Protein 3BJ6 (pdb70)

CATH classification: 1.10.10.10

Sequence (297 aa):
SNATHETDQLYQAVQATRRPLLRRNITAAVERRGTLREGVTVGQRAILEGLSLTPGATAPQLGAALQKRQQYISSRRILQEVQRAGLIERRTNPEHARSHRRYWLTPRGEEAIITAIRADEAKLALFSEGFSSVVELTAYHKVQLALTRFFADLAKEANATHETDQLYQAVQATRPLLRRNITAAVERRGTLREGVTVGQRAILEGLSLTPGATAPQLGAALQQKRQQYISSRILQEVQRRAGLIERRTNPEHARSHRRYWLTPRRGEEAIITAIRADEAKLALLFSEGFSSVELTAYHKVQLALTRRFFADLAKEA

Radius of gyration: 22.49 Å; Cα contacts (8 Å, |Δi|>4): 397; chains: 2; bounding box: 62×62×40 Å

Structure (mmCIF, N/CA/C/O backbone):
data_3BJ6
#
_entry.id   3BJ6
#
_cell.length_a   55.701
_cell.length_b   55.778
_cell.length_c   125.765
_cell.angle_alpha   90.00
_cell.angle_beta   90.00
_cell.angle_gamma   90.00
#
_symmetry.space_group_name_H-M   'P 21 21 21'
#
loop_
_entity.id
_entity.type
_entity.pdbx_description
1 polymer 'Transcriptional regulator, MarR family'
2 non-polymer ETHANOL
3 water water
#
loop_
_atom_site.group_PDB
_atom_site.id
_atom_site.type_symbol
_atom_site.label_atom_id
_atom_site.label_alt_id
_atom_site.label_comp_id
_atom_site.label_asym_id
_atom_site.label_entity_id
_atom_site.label_seq_id
_atom_site.pdbx_PDB_ins_code
_atom_site.Cartn_x
_atom_site.Cartn_y
_atom_site.Cartn_z
_atom_site.occupancy
_atom_site.B_iso_or_equiv
_atom_site.auth_seq_id
_atom_site.auth_comp_id
_atom_site.auth_asym_id
_atom_site.auth_atom_id
_atom_site.pdbx_PDB_model_num
ATOM 1 N N . SER A 1 1 ? -1.386 46.850 20.340 1.00 46.92 -2 SER A N 1
ATOM 2 C CA . SER A 1 1 ? -0.060 47.309 19.810 1.00 45.97 -2 SER A CA 1
ATOM 3 C C . SER A 1 1 ? 0.727 48.191 20.798 1.00 44.91 -2 SER A C 1
ATOM 4 O O . SER A 1 1 ? 0.455 49.384 20.955 1.00 44.91 -2 SER A O 1
ATOM 7 N N . ASN A 1 2 ? 1.699 47.566 21.455 1.00 42.87 -1 ASN A N 1
ATOM 8 C CA . ASN A 1 2 ? 2.711 48.235 22.250 1.00 40.41 -1 ASN A CA 1
ATOM 9 C C . ASN A 1 2 ? 4.006 47.975 21.512 1.00 37.99 -1 ASN A C 1
ATOM 10 O O . ASN A 1 2 ? 3.992 47.354 20.445 1.00 37.39 -1 ASN A O 1
ATOM 15 N N . ALA A 1 3 ? 5.132 48.398 22.071 1.00 35.37 0 ALA A N 1
ATOM 16 C CA . ALA A 1 3 ? 6.405 48.341 21.330 1.00 33.31 0 ALA A CA 1
ATOM 17 C C . ALA A 1 3 ? 6.878 46.918 20.950 1.00 32.03 0 ALA A C 1
ATOM 18 O O . ALA A 1 3 ? 7.710 46.743 20.051 1.00 31.06 0 ALA A O 1
ATOM 28 N N . THR A 1 5 ? 4.933 44.479 19.846 1.00 25.78 2 THR A N 1
ATOM 29 C CA . THR A 1 5 ? 4.009 43.843 18.934 1.00 25.16 2 THR A CA 1
ATOM 30 C C . THR A 1 5 ? 4.685 43.289 17.669 1.00 24.27 2 THR A C 1
ATOM 31 O O . THR A 1 5 ? 4.419 42.148 17.286 1.00 24.20 2 THR A O 1
ATOM 35 N N . HIS A 1 6 ? 5.549 44.064 17.031 1.00 23.22 3 HIS A N 1
ATOM 36 C CA . HIS A 1 6 ? 6.255 43.546 15.861 1.00 23.05 3 HIS A CA 1
ATOM 37 C C . HIS A 1 6 ? 7.005 42.250 16.218 1.00 21.65 3 HIS A C 1
ATOM 38 O O . HIS A 1 6 ? 6.921 41.263 15.501 1.00 21.11 3 HIS A O 1
ATOM 45 N N . GLU A 1 7 ? 7.752 42.264 17.319 1.00 20.44 4 GLU A N 1
ATOM 46 C CA . GLU A 1 7 ? 8.557 41.102 17.670 1.00 20.30 4 GLU A CA 1
ATOM 47 C C . GLU A 1 7 ? 7.715 39.910 18.051 1.00 19.31 4 GLU A C 1
ATOM 48 O O . GLU A 1 7 ? 8.112 38.783 17.767 1.00 19.07 4 GLU A O 1
ATOM 54 N N . THR A 1 8 ? 6.597 40.130 18.744 1.00 17.88 5 THR A N 1
ATOM 55 C CA . THR A 1 8 ? 5.777 38.972 19.143 1.00 18.91 5 THR A CA 1
ATOM 56 C C . THR A 1 8 ? 4.948 38.434 17.964 1.00 18.68 5 THR A C 1
ATOM 57 O O . THR A 1 8 ? 4.679 37.237 17.892 1.00 18.59 5 THR A O 1
ATOM 61 N N . ASP A 1 9 ? 4.563 39.317 17.038 1.00 18.08 6 ASP A N 1
ATOM 62 C CA . ASP A 1 9 ? 3.891 38.896 15.823 1.00 17.65 6 ASP A CA 1
ATOM 63 C C . ASP A 1 9 ? 4.854 38.011 15.025 1.00 17.58 6 ASP A C 1
ATOM 64 O O . ASP A 1 9 ? 4.471 36.969 14.491 1.00 17.72 6 ASP A O 1
ATOM 69 N N . GLN A 1 10 ? 6.107 38.435 14.918 1.00 16.95 7 GLN A N 1
ATOM 70 C CA . GLN A 1 10 ? 7.080 37.647 14.177 1.00 16.72 7 GLN A CA 1
ATOM 71 C C . GLN A 1 10 ? 7.350 36.280 14.890 1.00 16.54 7 GLN A C 1
ATOM 72 O O . GLN A 1 10 ? 7.405 35.236 14.247 1.00 16.17 7 GLN A O 1
ATOM 78 N N . LEU A 1 11 ? 7.528 36.316 16.213 1.00 16.10 8 LEU A N 1
ATOM 79 C CA . LEU A 1 11 ? 7.785 35.093 16.970 1.00 15.41 8 LEU A CA 1
ATOM 80 C C . LEU A 1 11 ? 6.574 34.168 16.868 1.00 15.35 8 LEU A C 1
ATOM 81 O O . LEU A 1 11 ? 6.729 32.950 16.692 1.00 15.41 8 LEU A O 1
ATOM 86 N N . TYR A 1 12 ? 5.372 34.737 16.985 1.00 15.03 9 TYR A N 1
ATOM 87 C CA . TYR A 1 12 ? 4.170 33.936 16.800 1.00 16.60 9 TYR A CA 1
ATOM 88 C C . TYR A 1 12 ? 4.130 33.204 15.441 1.00 16.60 9 TYR A C 1
ATOM 89 O O . TYR A 1 12 ? 3.799 32.005 15.362 1.00 16.50 9 TYR A O 1
ATOM 98 N N . GLN A 1 13 ? 4.490 33.906 14.372 1.00 17.10 10 GLN A N 1
ATOM 99 C CA . GLN A 1 13 ? 4.549 33.282 13.051 1.00 17.24 10 GLN A CA 1
ATOM 100 C C . GLN A 1 13 ? 5.548 32.124 13.029 1.00 16.47 10 GLN A C 1
ATOM 101 O O . GLN A 1 13 ? 5.281 31.058 12.462 1.00 16.42 10 GLN A O 1
ATOM 107 N N . ALA A 1 14 ? 6.709 32.324 13.661 1.00 17.10 11 ALA A N 1
ATOM 108 C CA . ALA A 1 14 ? 7.686 31.248 13.826 1.00 17.13 11 ALA A CA 1
ATOM 109 C C . ALA A 1 14 ? 7.092 30.074 14.636 1.00 17.67 11 ALA A C 1
ATOM 110 O O . ALA A 1 14 ? 7.208 28.905 14.250 1.00 17.97 11 ALA A O 1
ATOM 112 N N . VAL A 1 15 ? 6.441 30.374 15.753 1.00 18.21 12 VAL A N 1
ATOM 113 C CA . VAL A 1 15 ? 5.836 29.308 16.575 1.00 17.68 12 VAL A CA 1
ATOM 114 C C . VAL A 1 15 ? 4.796 28.529 15.770 1.00 17.58 12 VAL A C 1
ATOM 115 O O . VAL A 1 15 ? 4.743 27.285 15.818 1.00 16.40 12 VAL A O 1
ATOM 119 N N . GLN A 1 16 ? 3.985 29.259 15.016 1.00 17.13 13 GLN A N 1
ATOM 120 C CA . GLN A 1 16 ? 2.945 28.640 14.185 1.00 17.81 13 GLN A CA 1
ATOM 121 C C . GLN A 1 16 ? 3.525 27.701 13.117 1.00 18.02 13 GLN A C 1
ATOM 122 O O . GLN A 1 16 ? 2.829 26.774 12.680 1.00 19.07 13 GLN A O 1
ATOM 128 N N . ALA A 1 17 ? 4.780 27.931 12.706 1.00 16.66 14 ALA A N 1
ATOM 129 C CA . ALA A 1 17 ? 5.420 27.082 11.693 1.00 16.72 14 ALA A CA 1
ATOM 130 C C . ALA A 1 17 ? 5.813 25.719 12.259 1.00 16.70 14 ALA A C 1
ATOM 131 O O . ALA A 1 17 ? 6.140 24.824 11.496 1.00 16.09 14 ALA A O 1
ATOM 133 N N . THR A 1 18 ? 5.786 25.567 13.583 1.00 17.02 15 THR A N 1
ATOM 134 C CA . THR A 1 18 ? 6.200 24.301 14.226 1.00 17.60 15 THR A CA 1
ATOM 135 C C . THR A 1 18 ? 5.419 23.082 13.694 1.00 18.02 15 THR A C 1
ATOM 136 O O . THR A 1 18 ? 6.011 22.025 13.462 1.00 17.05 15 THR A O 1
ATOM 140 N N A ARG A 1 19 ? 4.101 23.211 13.534 0.60 17.73 16 ARG A N 1
ATOM 141 N N B ARG A 1 19 ? 4.105 23.254 13.544 0.40 17.70 16 ARG A N 1
ATOM 142 C CA A ARG A 1 19 ? 3.308 22.072 13.054 0.60 18.27 16 ARG A CA 1
ATOM 143 C CA B ARG A 1 19 ? 3.214 22.201 13.061 0.40 18.13 16 ARG A CA 1
ATOM 144 C C A ARG A 1 19 ? 3.618 21.673 11.592 0.60 17.92 16 ARG A C 1
ATOM 145 C C B ARG A 1 19 ? 3.581 21.724 11.638 0.40 17.89 16 ARG A C 1
ATOM 146 O O A ARG A 1 19 ? 3.886 20.502 11.336 0.60 17.31 16 ARG A O 1
ATOM 147 O O B ARG A 1 19 ? 3.866 20.543 11.455 0.40 17.49 16 ARG A O 1
ATOM 162 N N . PRO A 1 20 ? 3.571 22.632 10.629 1.00 17.94 17 PRO A N 1
ATOM 163 C CA . PRO A 1 20 ? 4.017 22.225 9.285 1.00 17.86 17 PRO A CA 1
ATOM 164 C C . PRO A 1 20 ? 5.497 21.782 9.244 1.00 17.73 17 PRO A C 1
ATOM 165 O O . PRO A 1 20 ? 5.812 20.827 8.511 1.00 17.43 17 PRO A O 1
ATOM 169 N N . LEU A 1 21 ? 6.361 22.393 10.060 1.00 15.70 18 LEU A N 1
ATOM 170 C CA . LEU A 1 21 ? 7.753 21.926 10.141 1.00 16.21 18 LEU A CA 1
ATOM 171 C C . LEU A 1 21 ? 7.868 20.455 10.538 1.00 16.73 18 LEU A C 1
ATOM 172 O O . LEU A 1 21 ? 8.584 19.688 9.891 1.00 17.11 18 LEU A O 1
ATOM 177 N N . LEU A 1 22 ? 7.170 20.055 11.591 1.00 17.36 19 LEU A N 1
ATOM 178 C CA . LEU A 1 22 ? 7.243 18.664 12.029 1.00 18.33 19 LEU A CA 1
ATOM 179 C C . LEU A 1 22 ? 6.746 17.702 10.932 1.00 18.92 19 LEU A C 1
ATOM 180 O O . LEU A 1 22 ? 7.376 16.663 10.678 1.00 19.20 19 LEU A O 1
ATOM 185 N N A ARG A 1 23 ? 5.615 18.041 10.305 0.70 19.19 20 ARG A N 1
ATOM 186 N N B ARG A 1 23 ? 5.639 18.069 10.279 0.30 18.80 20 ARG A N 1
ATOM 187 C CA A ARG A 1 23 ? 5.105 17.294 9.134 0.70 19.96 20 ARG A CA 1
ATOM 188 C CA B ARG A 1 23 ? 5.086 17.323 9.131 0.30 18.91 20 ARG A CA 1
ATOM 189 C C A ARG A 1 23 ? 6.201 17.156 8.077 0.70 19.33 20 ARG A C 1
ATOM 190 C C B ARG A 1 23 ? 6.110 17.185 8.000 0.30 18.88 20 ARG A C 1
ATOM 191 O O A ARG A 1 23 ? 6.476 16.050 7.609 0.70 19.26 20 ARG A O 1
ATOM 192 O O B ARG A 1 23 ? 6.253 16.099 7.409 0.30 18.94 20 ARG A O 1
ATOM 207 N N . ASN A 1 24 ? 6.816 18.280 7.706 1.00 19.16 21 ASN A N 1
ATOM 208 C CA . ASN A 1 24 ? 7.832 18.302 6.625 1.00 18.71 21 ASN A CA 1
AT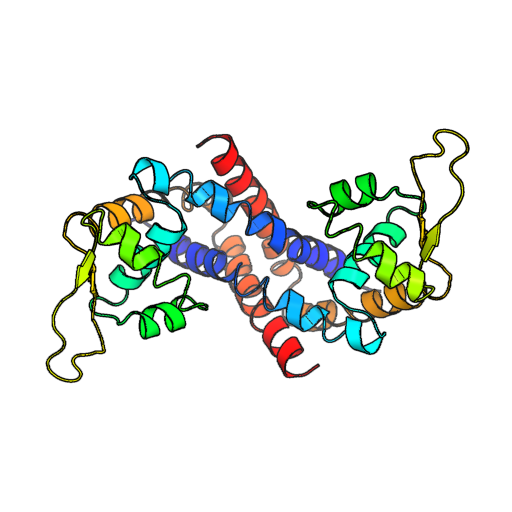OM 209 C C . ASN A 1 24 ? 9.107 17.512 6.985 1.00 19.43 21 ASN A C 1
ATOM 210 O O . ASN A 1 24 ? 9.670 16.803 6.130 1.00 19.98 21 ASN A O 1
ATOM 215 N N . ILE A 1 25 ? 9.562 17.651 8.226 1.00 18.23 22 ILE A N 1
ATOM 216 C CA . ILE A 1 25 ? 10.675 16.846 8.736 1.00 18.57 22 ILE A CA 1
ATOM 217 C C . ILE A 1 25 ? 10.344 15.360 8.527 1.00 18.82 22 ILE A C 1
ATOM 218 O O . ILE A 1 25 ? 11.132 14.637 7.961 1.00 18.58 22 ILE A O 1
ATOM 223 N N . THR A 1 26 ? 9.171 14.920 8.985 1.00 18.68 23 THR A N 1
ATOM 224 C CA . THR A 1 26 ? 8.783 13.516 8.901 1.00 19.83 23 THR A CA 1
ATOM 225 C C . THR A 1 26 ? 8.762 13.014 7.451 1.00 19.28 23 THR A C 1
ATOM 226 O O . THR A 1 26 ? 9.326 11.968 7.150 1.00 19.56 23 THR A O 1
ATOM 230 N N . ALA A 1 27 ? 8.119 13.781 6.570 1.00 18.73 24 ALA A N 1
ATOM 231 C CA . ALA A 1 27 ? 8.100 13.495 5.138 1.00 19.28 24 ALA A CA 1
ATOM 232 C C . ALA A 1 27 ? 9.512 13.491 4.490 1.00 18.61 24 ALA A C 1
ATOM 233 O O . ALA A 1 27 ? 9.795 12.618 3.689 1.00 18.54 24 ALA A O 1
ATOM 235 N N . ALA A 1 28 ? 10.369 14.457 4.822 1.00 17.23 25 ALA A N 1
ATOM 236 C CA . ALA A 1 28 ? 11.758 14.492 4.323 1.00 17.61 25 ALA A CA 1
ATOM 237 C C . ALA A 1 28 ? 12.565 13.294 4.830 1.00 17.96 25 ALA A C 1
ATOM 238 O O . ALA A 1 28 ? 13.278 12.640 4.057 1.00 18.14 25 ALA A O 1
ATOM 240 N N . VAL A 1 29 ? 12.456 13.012 6.126 1.00 16.40 26 VAL A N 1
ATOM 241 C CA . VAL A 1 29 ? 13.161 11.878 6.722 1.00 16.35 26 VAL A CA 1
ATOM 242 C C . VAL A 1 29 ? 12.762 10.571 6.008 1.00 17.33 26 VAL A C 1
ATOM 243 O O . VAL A 1 29 ? 13.629 9.774 5.646 1.00 16.57 26 VAL A O 1
ATOM 247 N N . GLU A 1 30 ? 11.462 10.388 5.777 1.00 17.75 27 GLU A N 1
ATOM 248 C CA . GLU A 1 30 ? 10.935 9.178 5.108 1.00 18.57 27 GLU A CA 1
ATOM 249 C C . GLU A 1 30 ? 11.537 8.935 3.720 1.00 18.43 27 GLU A C 1
ATOM 250 O O . GLU A 1 30 ? 11.771 7.792 3.323 1.00 17.21 27 GLU A O 1
ATOM 256 N N A ARG A 1 31 ? 11.789 10.009 2.983 0.50 18.87 28 ARG A N 1
ATOM 257 N N B ARG A 1 31 ? 11.791 10.010 2.982 0.50 18.80 28 ARG A N 1
ATOM 258 C CA A ARG A 1 31 ? 12.476 9.888 1.700 0.50 19.36 28 ARG A CA 1
ATOM 259 C CA B ARG A 1 31 ? 12.466 9.896 1.687 0.50 19.20 28 ARG A CA 1
ATOM 260 C C A ARG A 1 31 ? 13.838 9.220 1.849 0.50 19.08 28 ARG A C 1
ATOM 261 C C B ARG A 1 31 ? 13.838 9.232 1.840 0.50 19.01 28 ARG A C 1
ATOM 262 O O A ARG A 1 31 ? 14.198 8.344 1.058 0.50 19.11 28 ARG A O 1
ATOM 263 O O B ARG A 1 31 ? 14.204 8.366 1.041 0.50 19.05 28 ARG A O 1
ATOM 278 N N . GLY A 1 32 ? 14.580 9.622 2.877 1.00 19.05 29 GLY A N 1
ATOM 279 C CA . GLY A 1 32 ? 15.883 9.023 3.166 1.00 18.32 29 GLY A CA 1
ATOM 280 C C . GLY A 1 32 ? 15.776 7.603 3.698 1.00 18.52 29 GLY A C 1
ATOM 281 O O . GLY A 1 32 ? 16.538 6.708 3.293 1.00 19.23 29 GLY A O 1
ATOM 282 N N . THR A 1 33 ? 14.823 7.357 4.595 1.00 16.94 30 THR A N 1
ATOM 283 C CA . THR A 1 33 ? 14.717 6.028 5.183 1.00 16.44 30 THR A CA 1
ATOM 284 C C . THR A 1 33 ? 14.278 4.983 4.156 1.00 17.13 30 THR A C 1
ATOM 285 O O . THR A 1 33 ? 14.749 3.839 4.201 1.00 16.23 30 THR A O 1
ATOM 289 N N . LEU A 1 34 ? 13.352 5.340 3.248 1.00 16.17 31 LEU A N 1
ATOM 290 C CA . LEU A 1 34 ? 12.863 4.337 2.300 1.00 16.30 31 LEU A CA 1
ATOM 291 C C . LEU A 1 34 ? 13.966 3.908 1.301 1.00 16.44 31 LEU A C 1
ATOM 292 O O . LEU A 1 34 ? 13.940 2.788 0.761 1.00 16.63 31 LEU A O 1
ATOM 297 N N . ARG A 1 35 ? 14.920 4.788 1.045 1.00 16.28 32 ARG A N 1
ATOM 298 C CA . ARG A 1 35 ? 16.098 4.417 0.224 1.00 18.49 32 ARG A CA 1
ATOM 299 C C . ARG A 1 35 ? 16.878 3.269 0.855 1.00 18.57 32 ARG A C 1
ATOM 300 O O . ARG A 1 35 ? 17.461 2.456 0.141 1.00 17.51 32 ARG A O 1
ATOM 308 N N . GLU A 1 36 ? 16.877 3.194 2.194 1.00 18.16 33 GLU A N 1
ATOM 309 C CA . GLU A 1 36 ? 17.506 2.043 2.904 1.00 19.18 33 GLU A CA 1
ATOM 310 C C . GLU A 1 36 ? 16.513 0.965 3.304 1.00 18.45 33 GLU A C 1
ATOM 311 O O . GLU A 1 36 ? 16.824 0.087 4.124 1.00 18.79 33 GLU A O 1
ATOM 317 N N . GLY A 1 37 ? 15.297 1.043 2.752 1.00 18.10 34 GLY A N 1
ATOM 318 C CA . GLY A 1 37 ? 14.302 0.001 2.945 1.00 15.98 34 GLY A CA 1
ATOM 319 C C . GLY A 1 37 ? 13.536 0.042 4.247 1.00 16.87 34 GLY A C 1
ATOM 320 O O . GLY A 1 37 ? 12.944 -0.981 4.644 1.00 16.61 34 GLY A O 1
ATOM 321 N N . VAL A 1 38 ? 13.539 1.184 4.942 1.00 15.99 35 VAL A N 1
ATOM 322 C CA . VAL A 1 38 ? 12.833 1.247 6.225 1.00 15.96 35 VAL A CA 1
ATOM 323 C C . VAL A 1 38 ? 11.935 2.488 6.312 1.00 16.52 35 VAL A C 1
ATOM 324 O O . VAL A 1 38 ? 12.104 3.424 5.552 1.00 16.22 35 VAL A O 1
ATOM 328 N N . THR A 1 39 ? 10.978 2.459 7.231 1.00 16.47 36 THR A N 1
ATOM 329 C CA . THR A 1 39 ? 10.062 3.563 7.475 1.00 17.01 36 THR A CA 1
ATOM 330 C C . THR A 1 39 ? 10.636 4.518 8.526 1.00 16.73 36 THR A C 1
ATOM 331 O O . THR A 1 39 ? 11.660 4.218 9.165 1.00 15.71 36 THR A O 1
ATOM 335 N N . VAL A 1 40 ? 9.957 5.658 8.729 1.00 16.95 37 VAL A N 1
ATOM 336 C CA . VAL A 1 40 ? 10.373 6.652 9.733 1.00 17.30 37 VAL A CA 1
ATOM 337 C C . VAL A 1 40 ? 10.280 6.083 11.143 1.00 17.30 37 VAL A C 1
ATOM 338 O O . VAL A 1 40 ? 11.164 6.325 11.974 1.00 15.96 37 VAL A O 1
ATOM 342 N N . GLY A 1 41 ? 9.203 5.340 11.401 1.00 16.99 38 GLY A N 1
ATOM 343 C CA . GLY A 1 41 ? 9.009 4.701 12.709 1.00 17.87 38 GLY A CA 1
ATOM 344 C C . GLY A 1 41 ? 10.126 3.683 12.960 1.00 18.13 38 GLY A C 1
ATOM 345 O O . GLY A 1 41 ? 10.681 3.641 14.043 1.00 18.41 38 GLY A O 1
ATOM 346 N N . GLN A 1 42 ? 10.436 2.850 11.959 1.00 17.12 39 GLN A N 1
ATOM 347 C CA . GLN A 1 42 ? 11.535 1.890 12.087 1.00 16.26 39 GLN A CA 1
ATOM 348 C C . GLN A 1 42 ? 12.899 2.558 12.345 1.00 16.54 39 GLN A C 1
ATOM 349 O O . GLN A 1 42 ? 13.653 2.103 13.198 1.00 14.90 39 GLN A O 1
ATOM 355 N N . ARG A 1 43 ? 13.199 3.637 11.605 1.00 15.58 40 ARG A N 1
ATOM 356 C CA . ARG A 1 43 ? 14.369 4.470 11.850 1.00 16.38 40 ARG A CA 1
ATOM 357 C C . ARG A 1 43 ? 14.441 4.920 13.316 1.00 16.35 40 ARG A C 1
ATOM 358 O O . ARG A 1 43 ? 15.499 4.883 13.887 1.00 17.23 40 ARG A O 1
ATOM 366 N N . ALA A 1 44 ? 13.332 5.387 13.895 1.00 16.09 41 ALA A N 1
ATOM 367 C CA . ALA A 1 44 ? 13.330 5.891 15.282 1.00 16.94 41 ALA A CA 1
ATOM 368 C C . ALA A 1 44 ? 13.803 4.770 16.231 1.00 17.83 41 ALA A C 1
ATOM 369 O O . ALA A 1 44 ? 14.622 5.005 17.121 1.00 19.10 41 ALA A O 1
ATOM 371 N N . ILE A 1 45 ? 13.304 3.556 16.024 1.00 17.16 42 ILE A N 1
ATOM 372 C CA . ILE A 1 45 ? 13.708 2.401 16.864 1.00 17.13 42 ILE A CA 1
ATOM 373 C C . ILE A 1 45 ? 15.182 2.024 16.626 1.00 17.23 42 ILE A C 1
ATOM 374 O O . ILE A 1 45 ? 15.913 1.759 17.586 1.00 16.93 42 ILE A O 1
ATOM 379 N N . LEU A 1 46 ? 15.627 1.989 15.359 1.00 16.62 43 LEU A N 1
ATOM 380 C CA . LEU A 1 46 ? 17.048 1.709 15.086 1.00 16.80 43 LEU A CA 1
ATOM 381 C C . LEU A 1 46 ? 17.944 2.752 15.733 1.00 17.03 43 LEU A C 1
ATOM 382 O O . LEU A 1 46 ? 19.009 2.442 16.287 1.00 17.10 43 LEU A O 1
ATOM 387 N N . GLU A 1 47 ? 17.534 4.008 15.654 1.00 17.45 44 GLU A N 1
ATOM 388 C CA . GLU A 1 47 ? 18.328 5.079 16.270 1.00 18.41 44 GLU A CA 1
ATOM 389 C C . GLU A 1 47 ? 18.369 4.898 17.771 1.00 18.09 44 GLU A C 1
ATOM 390 O O . GLU A 1 47 ? 19.432 4.990 18.359 1.00 18.10 44 GLU A O 1
ATOM 396 N N . GLY A 1 48 ? 17.220 4.621 18.387 1.00 18.02 45 GLY A N 1
ATOM 397 C CA . GLY A 1 48 ? 17.181 4.343 19.827 1.00 19.25 45 GLY A CA 1
ATOM 398 C C . GLY A 1 48 ? 18.115 3.215 20.262 1.00 19.62 45 GLY A C 1
ATOM 399 O O . GLY A 1 48 ? 18.843 3.364 21.235 1.00 19.50 45 GLY A O 1
ATOM 400 N N . LEU A 1 49 ? 18.135 2.103 19.518 1.00 18.49 46 LEU A N 1
ATOM 401 C CA . LEU A 1 49 ? 19.014 0.977 19.855 1.00 18.59 46 LEU A CA 1
ATOM 402 C C . LEU A 1 49 ? 20.484 1.250 19.540 1.00 20.09 46 LEU A C 1
ATOM 403 O O . LEU A 1 49 ? 21.373 0.667 20.163 1.00 20.52 46 LEU A O 1
ATOM 408 N N . SER A 1 50 ? 20.742 2.144 18.584 1.00 19.58 47 SER A N 1
ATOM 409 C CA . SER A 1 50 ? 22.101 2.604 18.313 1.00 20.96 47 SER A CA 1
ATOM 410 C C . SER A 1 50 ? 22.628 3.339 19.538 1.00 20.75 47 SER A C 1
ATOM 411 O O . SER A 1 50 ? 23.773 3.150 19.953 1.00 20.41 47 SER A O 1
ATOM 414 N N . LEU A 1 51 ? 21.763 4.160 20.127 1.00 20.67 48 LEU A N 1
ATOM 415 C CA . LEU A 1 51 ? 22.133 4.969 21.280 1.00 22.20 48 LEU A CA 1
ATOM 416 C C . LEU A 1 51 ? 22.234 4.137 22.549 1.00 21.92 48 LEU A C 1
ATOM 417 O O . LEU A 1 51 ? 23.150 4.348 23.363 1.00 22.04 48 LEU A O 1
ATOM 422 N N . THR A 1 52 ? 21.298 3.201 22.728 1.00 20.83 49 THR A N 1
ATOM 423 C CA . THR A 1 52 ? 21.319 2.356 23.936 1.00 20.96 49 THR A CA 1
ATOM 424 C C . THR A 1 52 ? 21.189 0.862 23.548 1.00 20.46 49 THR A C 1
ATOM 425 O O . THR A 1 52 ? 20.087 0.307 23.627 1.00 19.73 49 THR A O 1
ATOM 429 N N . PRO A 1 53 ? 22.306 0.221 23.116 1.00 20.88 50 PRO A N 1
ATOM 430 C CA . PRO A 1 53 ? 22.272 -1.209 22.789 1.00 20.77 50 PRO A CA 1
ATOM 431 C C . PRO A 1 53 ? 21.789 -1.999 24.012 1.00 20.57 50 PRO A C 1
ATOM 432 O O . PRO A 1 53 ? 22.136 -1.645 25.145 1.00 20.14 50 PRO A O 1
ATOM 436 N N . GLY A 1 54 ? 20.958 -3.005 23.805 1.00 18.82 51 GLY A N 1
ATOM 437 C CA . GLY A 1 54 ? 20.442 -3.802 24.935 1.00 18.44 51 GLY A CA 1
ATOM 438 C C . GLY A 1 54 ? 19.228 -3.240 25.659 1.00 19.12 51 GLY A C 1
ATOM 439 O O . GLY A 1 54 ? 18.829 -3.778 26.687 1.00 19.28 51 GLY A O 1
ATOM 440 N N . ALA A 1 55 ? 18.630 -2.150 25.152 1.00 19.06 52 ALA A N 1
ATOM 441 C CA . ALA A 1 55 ? 17.449 -1.558 25.813 1.00 18.71 52 ALA A CA 1
ATOM 442 C C . ALA A 1 55 ? 16.275 -2.528 25.777 1.00 18.93 52 ALA A C 1
ATOM 443 O O . ALA A 1 55 ? 16.153 -3.327 24.839 1.00 18.13 52 ALA A O 1
ATOM 445 N N . THR A 1 56 ? 15.388 -2.399 26.761 1.00 18.59 53 THR A N 1
ATOM 446 C CA . THR A 1 56 ? 14.105 -3.092 26.763 1.00 18.44 53 THR A CA 1
ATOM 447 C C . THR A 1 56 ? 13.108 -2.245 25.969 1.00 18.24 53 THR A C 1
ATOM 448 O O . THR A 1 56 ? 13.362 -1.057 25.682 1.00 17.76 53 THR A O 1
ATOM 452 N N . ALA A 1 57 ? 11.987 -2.850 25.601 1.00 17.85 54 ALA A N 1
ATOM 453 C CA . ALA A 1 57 ? 10.940 -2.127 24.909 1.00 17.32 54 ALA A CA 1
ATOM 454 C C . ALA A 1 57 ? 10.400 -0.980 25.782 1.00 17.55 54 ALA A C 1
ATOM 455 O O . ALA A 1 57 ? 10.195 0.130 25.271 1.00 17.36 54 ALA A O 1
ATOM 457 N N . PRO A 1 58 ? 10.107 -1.242 27.082 1.00 17.28 55 PRO A N 1
ATOM 458 C CA . PRO A 1 58 ? 9.699 -0.079 27.891 1.00 16.95 55 PRO A CA 1
ATOM 459 C C . PRO A 1 58 ? 10.738 1.029 27.980 1.00 17.10 55 PRO A C 1
ATOM 460 O O . PRO A 1 58 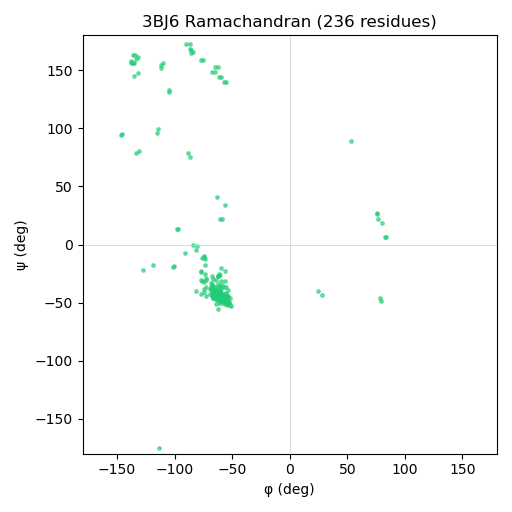? 10.349 2.184 27.961 1.00 18.01 55 PRO A O 1
ATOM 464 N N . GLN A 1 59 ? 12.029 0.699 28.072 1.00 18.10 56 GLN A N 1
ATOM 465 C CA . GLN A 1 59 ? 13.098 1.712 28.021 1.00 19.11 56 GLN A CA 1
ATOM 466 C C . GLN A 1 59 ? 13.150 2.522 26.725 1.00 20.16 56 GLN A C 1
ATOM 467 O O . GLN A 1 59 ? 13.271 3.759 26.759 1.00 19.56 56 GLN A O 1
ATOM 473 N N . LEU A 1 60 ? 13.037 1.842 25.582 1.00 20.88 57 LEU A N 1
ATOM 474 C CA . LEU A 1 60 ? 12.886 2.536 24.309 1.00 21.42 57 LEU A CA 1
ATOM 475 C C . LEU A 1 60 ? 11.677 3.460 24.277 1.00 21.91 57 LEU A C 1
ATOM 476 O O . LEU A 1 60 ? 11.763 4.607 23.792 1.00 21.36 57 LEU A O 1
ATOM 481 N N . GLY A 1 61 ? 10.529 2.939 24.720 1.00 21.28 58 GLY A N 1
ATOM 482 C CA . GLY A 1 61 ? 9.316 3.756 24.839 1.00 21.04 58 GLY A CA 1
ATOM 483 C C . GLY A 1 61 ? 9.549 5.027 25.650 1.00 21.63 58 GLY A C 1
ATOM 484 O O . GLY A 1 61 ? 9.155 6.131 25.237 1.00 22.42 58 GLY A O 1
ATOM 485 N N . ALA A 1 62 ? 10.159 4.892 26.825 1.00 20.91 59 ALA A N 1
ATOM 486 C CA . ALA A 1 62 ? 10.491 6.073 27.639 1.00 21.13 59 ALA A CA 1
ATOM 487 C C . ALA A 1 62 ? 11.467 7.041 26.916 1.00 21.54 59 ALA A C 1
ATOM 488 O O . ALA A 1 62 ? 11.262 8.267 26.934 1.00 21.31 59 ALA A O 1
ATOM 490 N N . ALA A 1 63 ? 12.510 6.495 26.276 1.00 21.87 60 ALA A N 1
ATOM 491 C CA . ALA A 1 63 ? 13.560 7.321 25.629 1.00 22.82 60 ALA A CA 1
ATOM 492 C C . ALA A 1 63 ? 13.015 8.071 24.431 1.00 23.55 60 ALA A C 1
ATOM 493 O O . ALA A 1 63 ? 13.345 9.230 24.215 1.00 24.19 60 ALA A O 1
ATOM 495 N N . LEU A 1 64 ? 12.162 7.398 23.662 1.00 23.18 61 LEU A N 1
ATOM 496 C CA . LEU A 1 64 ? 11.589 7.956 22.440 1.00 24.60 61 LEU A CA 1
ATOM 497 C C . LEU A 1 64 ? 10.254 8.692 22.703 1.00 25.09 61 LEU A C 1
ATOM 498 O O . LEU A 1 64 ? 9.691 9.300 21.786 1.00 25.27 61 LEU A O 1
ATOM 503 N N . GLN A 1 65 ? 9.748 8.597 23.934 1.00 26.00 62 GLN A N 1
ATOM 504 C CA . GLN A 1 65 ? 8.436 9.152 24.314 1.00 27.72 62 GLN A CA 1
ATOM 505 C C . GLN A 1 65 ? 7.326 8.660 23.382 1.00 28.06 62 GLN A C 1
ATOM 506 O O . GLN A 1 65 ? 6.558 9.449 22.807 1.00 27.97 62 GLN A O 1
ATOM 520 N N . LYS A 1 67 ? 4.308 5.370 22.779 1.00 28.53 64 LYS A N 1
ATOM 521 C CA . LYS A 1 67 ? 3.432 4.438 23.465 1.00 29.85 64 LYS A CA 1
ATOM 522 C C . LYS A 1 67 ? 3.911 3.002 23.282 1.00 30.01 64 LYS A C 1
ATOM 523 O O . LYS A 1 67 ? 4.526 2.668 22.269 1.00 28.19 64 LYS A O 1
ATOM 529 N N . ARG A 1 68 ? 3.608 2.148 24.251 1.00 30.10 65 ARG A N 1
ATOM 530 C CA . ARG A 1 68 ? 4.129 0.812 24.193 1.00 31.21 65 ARG A CA 1
ATOM 531 C C . ARG A 1 68 ? 3.624 0.072 22.931 1.00 30.49 65 ARG A C 1
ATOM 532 O O . ARG A 1 68 ? 4.347 -0.717 22.354 1.00 30.23 65 ARG A O 1
ATOM 540 N N A GLN A 1 69 ? 2.384 0.346 22.526 0.60 30.34 66 GLN A N 1
ATOM 541 N N B GLN A 1 69 ? 2.397 0.371 22.514 0.40 29.96 66 GLN A N 1
ATOM 542 C CA A GLN A 1 69 ? 1.764 -0.322 21.374 0.60 30.31 66 GLN A CA 1
A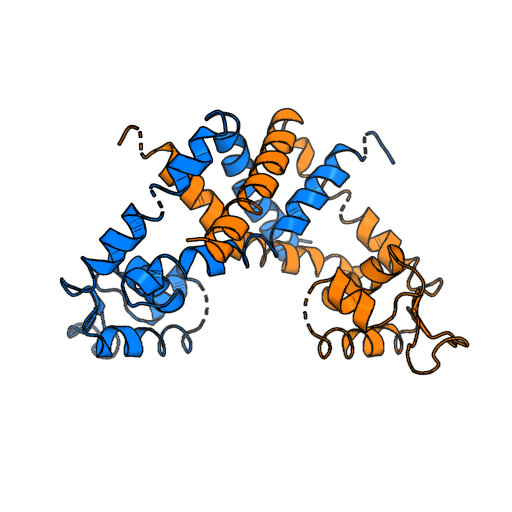TOM 543 C CA B GLN A 1 69 ? 1.765 -0.330 21.396 0.40 29.51 66 GLN A CA 1
ATOM 544 C C A GLN A 1 69 ? 2.556 -0.015 20.102 0.60 29.34 66 GLN A C 1
ATOM 545 C C B GLN A 1 69 ? 2.455 0.012 20.067 0.40 28.92 66 GLN A C 1
ATOM 546 O O A GLN A 1 69 ? 2.789 -0.889 19.255 0.60 28.43 66 GLN A O 1
ATOM 547 O O B GLN A 1 69 ? 2.526 -0.816 19.149 0.40 28.34 66 GLN A O 1
ATOM 558 N N . TYR A 1 70 ? 2.967 1.240 19.984 1.00 28.02 67 TYR A N 1
ATOM 559 C CA . TYR A 1 70 ? 3.724 1.695 18.832 1.00 27.94 67 TYR A CA 1
ATOM 560 C C . TYR A 1 70 ? 5.122 1.054 18.804 1.00 25.30 67 TYR A C 1
ATOM 561 O O . TYR A 1 70 ? 5.568 0.567 17.771 1.00 25.39 67 TYR A O 1
ATOM 570 N N . ILE A 1 71 ? 5.802 1.072 19.947 1.00 23.76 68 ILE A N 1
ATOM 571 C CA . ILE A 1 71 ? 7.136 0.461 20.100 1.00 22.15 68 ILE A CA 1
ATOM 572 C C . ILE A 1 71 ? 7.073 -1.044 19.783 1.00 21.85 68 ILE A C 1
ATOM 573 O O . ILE A 1 71 ? 7.939 -1.577 19.079 1.00 20.93 68 ILE A O 1
ATOM 578 N N A SER A 1 72 ? 6.027 -1.707 20.276 0.50 21.20 69 SER A N 1
ATOM 579 N N B SER A 1 72 ? 6.057 -1.718 20.325 0.50 21.88 69 SER A N 1
ATOM 580 C CA A SER A 1 72 ? 5.839 -3.145 20.058 0.50 21.16 69 SER A CA 1
ATOM 581 C CA B SER A 1 72 ? 5.899 -3.166 20.151 0.50 22.53 69 SER A CA 1
ATOM 582 C C A SER A 1 72 ? 5.651 -3.478 18.581 0.50 21.22 69 SER A C 1
ATOM 583 C C B SER A 1 72 ? 5.802 -3.510 18.675 0.50 22.37 69 SER A C 1
ATOM 584 O O A SER A 1 72 ? 6.181 -4.465 18.084 0.50 21.26 69 SER A O 1
ATOM 585 O O B SER A 1 72 ? 6.453 -4.428 18.189 0.50 22.43 69 SER A O 1
ATOM 590 N N A ARG A 1 73 ? 4.883 -2.648 17.885 0.50 21.43 70 ARG A N 1
ATOM 591 N N B ARG A 1 73 ? 4.971 -2.756 17.968 0.50 22.53 70 ARG A N 1
ATOM 592 C CA A ARG A 1 73 ? 4.618 -2.859 16.474 0.50 21.59 70 ARG A CA 1
ATOM 593 C CA B ARG A 1 73 ? 4.723 -3.010 16.566 0.50 22.62 70 ARG A CA 1
ATOM 594 C C A ARG A 1 73 ? 5.917 -2.733 15.678 0.50 20.35 70 ARG A C 1
ATOM 595 C C B ARG A 1 73 ? 6.018 -2.829 15.773 0.50 20.97 70 ARG A C 1
ATOM 596 O O A ARG A 1 73 ? 6.205 -3.555 14.814 0.50 19.67 70 ARG A O 1
ATOM 597 O O B ARG A 1 73 ? 6.386 -3.684 14.983 0.50 20.23 70 ARG A O 1
ATOM 612 N N . ILE A 1 74 ? 6.690 -1.702 15.986 1.00 19.54 71 ILE A N 1
ATOM 613 C CA . ILE A 1 74 ? 7.904 -1.386 15.241 1.00 18.95 71 ILE A CA 1
ATOM 614 C C . ILE A 1 74 ? 8.981 -2.410 15.551 1.00 18.97 71 ILE A C 1
ATOM 615 O O . ILE A 1 74 ? 9.704 -2.839 14.642 1.00 19.18 71 ILE A O 1
ATOM 620 N N . LEU A 1 75 ? 9.134 -2.779 16.822 1.00 18.69 72 LEU A N 1
ATOM 621 C CA . LEU A 1 75 ? 10.137 -3.805 17.153 1.00 19.10 72 LEU A CA 1
ATOM 622 C C . LEU A 1 75 ? 9.914 -5.084 16.348 1.00 19.64 72 LEU A C 1
ATOM 623 O O . LEU A 1 75 ? 10.859 -5.704 15.891 1.00 20.48 72 LEU A O 1
ATOM 628 N N . GLN A 1 76 ? 8.668 -5.491 16.198 1.00 19.76 73 GLN A N 1
ATOM 629 C CA . GLN A 1 76 ? 8.364 -6.690 15.407 1.00 20.96 73 GLN A CA 1
ATOM 630 C C . GLN A 1 76 ? 8.741 -6.527 13.928 1.00 20.03 73 GLN A C 1
ATOM 631 O O . GLN A 1 76 ? 9.293 -7.414 13.331 1.00 19.71 73 GLN A O 1
ATOM 637 N N . GLU A 1 77 ? 8.452 -5.370 13.364 1.00 20.21 74 GLU A N 1
ATOM 638 C CA . GLU A 1 77 ? 8.793 -5.099 11.977 1.00 19.39 74 GLU A CA 1
ATOM 639 C C . GLU A 1 77 ? 10.297 -5.181 11.749 1.00 19.36 74 GLU A C 1
ATOM 640 O O . GLU A 1 77 ? 10.757 -5.824 10.794 1.00 18.21 74 GLU A O 1
ATOM 646 N N . VAL A 1 78 ? 11.077 -4.533 12.609 1.00 18.87 75 VAL A N 1
ATOM 647 C CA . VAL A 1 78 ? 12.542 -4.530 12.396 1.00 19.29 75 VAL A CA 1
ATOM 648 C C . VAL A 1 78 ? 13.174 -5.889 12.719 1.00 19.79 75 VAL A C 1
ATOM 649 O O . VAL A 1 78 ? 14.165 -6.272 12.110 1.00 19.51 75 VAL A O 1
ATOM 653 N N . GLN A 1 79 ? 12.575 -6.634 13.636 1.00 20.27 76 GLN A N 1
ATOM 654 C CA . GLN A 1 79 ? 13.102 -7.944 13.951 1.00 21.94 76 GLN A CA 1
ATOM 655 C C . GLN A 1 79 ? 12.823 -8.921 12.816 1.00 21.91 76 GLN A C 1
ATOM 656 O O . GLN A 1 79 ? 13.692 -9.684 12.421 1.00 22.70 76 GLN A O 1
ATOM 662 N N . ARG A 1 80 ? 11.609 -8.878 12.298 1.00 22.71 77 ARG A N 1
ATOM 663 C CA . ARG A 1 80 ? 11.214 -9.661 11.142 1.00 24.18 77 ARG A CA 1
ATOM 664 C C . ARG A 1 80 ? 12.111 -9.321 9.948 1.00 23.81 77 ARG A C 1
ATOM 665 O O . ARG A 1 80 ? 12.426 -10.191 9.139 1.00 23.40 77 ARG A O 1
ATOM 673 N N . ALA A 1 81 ? 12.530 -8.066 9.827 1.00 22.05 78 ALA A N 1
ATOM 674 C CA . ALA A 1 81 ? 13.413 -7.660 8.711 1.00 21.76 78 ALA A CA 1
ATOM 675 C C . ALA A 1 81 ? 14.885 -8.013 8.974 1.00 20.98 78 ALA A C 1
ATOM 676 O O . ALA A 1 81 ? 15.752 -7.778 8.128 1.00 20.49 78 ALA A O 1
ATOM 678 N N . GLY A 1 82 ? 15.160 -8.592 10.138 1.00 19.92 79 GLY A N 1
ATOM 679 C CA . GLY A 1 82 ? 16.524 -9.009 10.478 1.00 19.28 79 GLY A CA 1
ATOM 680 C C . GLY A 1 82 ? 17.454 -7.858 10.877 1.00 19.11 79 GLY A C 1
ATOM 681 O O . GLY A 1 82 ? 18.685 -7.961 10.727 1.00 18.35 79 GLY A O 1
ATOM 682 N N . LEU A 1 83 ? 16.878 -6.776 11.401 1.00 17.17 80 LEU A N 1
ATOM 683 C CA . LEU A 1 83 ? 17.649 -5.565 11.725 1.00 17.47 80 LEU A CA 1
ATOM 684 C C . LEU A 1 83 ? 17.969 -5.413 13.210 1.00 18.14 80 LEU A C 1
ATOM 685 O O . LEU A 1 83 ? 18.860 -4.635 13.583 1.00 18.65 80 LEU A O 1
ATOM 690 N N . ILE A 1 84 ? 17.219 -6.119 14.055 1.00 18.22 81 ILE A N 1
ATOM 691 C CA . ILE A 1 84 ? 17.529 -6.203 15.476 1.00 18.17 81 ILE A CA 1
ATOM 692 C C . ILE A 1 84 ? 17.398 -7.674 15.881 1.00 18.73 81 ILE A C 1
ATOM 693 O O . ILE A 1 84 ? 16.790 -8.470 15.176 1.00 18.77 81 ILE A O 1
ATOM 698 N N . GLU A 1 85 ? 17.962 -8.011 17.034 1.00 19.01 82 GLU A N 1
ATOM 699 C CA . GLU A 1 85 ? 17.819 -9.332 17.614 1.00 19.07 82 GLU A CA 1
ATOM 700 C C . GLU A 1 85 ? 17.527 -9.168 19.103 1.00 18.36 82 GLU A C 1
ATOM 701 O O . GLU A 1 85 ? 17.825 -8.119 19.708 1.00 17.55 82 GLU A O 1
ATOM 707 N N . ARG A 1 86 ? 16.896 -10.184 19.675 1.00 18.13 83 ARG A N 1
ATOM 708 C CA . ARG A 1 86 ? 16.564 -10.192 21.097 1.00 18.38 83 ARG A CA 1
ATOM 709 C C . ARG A 1 86 ? 17.552 -11.147 21.769 1.00 18.48 83 ARG A C 1
ATOM 710 O O . ARG A 1 86 ? 17.782 -12.252 21.270 1.00 17.44 83 ARG A O 1
ATOM 718 N N . ARG A 1 87 ? 18.146 -10.722 22.877 1.00 17.83 84 ARG A N 1
ATOM 719 C CA . ARG A 1 87 ? 18.975 -11.629 23.663 1.00 18.74 84 ARG A CA 1
ATOM 720 C C . ARG A 1 87 ? 18.317 -11.939 25.000 1.00 18.80 84 ARG A C 1
ATOM 721 O O . ARG A 1 87 ? 17.495 -11.142 25.469 1.00 19.73 84 ARG A O 1
ATOM 729 N N . THR A 1 88 ? 18.636 -13.088 25.600 1.00 19.59 85 THR A N 1
ATOM 730 C CA . THR A 1 88 ? 18.051 -13.457 26.898 1.00 21.34 85 THR A CA 1
ATOM 731 C C . THR A 1 88 ? 18.499 -12.471 27.991 1.00 22.28 85 THR A C 1
ATOM 732 O O . THR A 1 88 ? 19.624 -11.917 27.932 1.00 21.43 85 THR A O 1
ATOM 736 N N . ASN A 1 89 ? 17.612 -12.266 28.967 1.00 21.62 86 ASN A N 1
ATOM 737 C CA . ASN A 1 89 ? 17.885 -11.419 30.104 1.00 22.95 86 ASN A CA 1
ATOM 738 C C . ASN A 1 89 ? 17.877 -12.364 31.318 1.00 25.20 86 ASN A C 1
ATOM 739 O O . ASN A 1 89 ? 16.811 -12.667 31.857 1.00 24.32 86 ASN A O 1
ATOM 744 N N . PRO A 1 90 ? 19.061 -12.834 31.745 1.00 27.28 87 PRO A N 1
ATOM 745 C CA . PRO A 1 90 ? 19.022 -13.797 32.837 1.00 29.31 87 PRO A CA 1
ATOM 746 C C . PRO A 1 90 ? 18.711 -13.171 34.221 1.00 30.17 87 PRO A C 1
ATOM 747 O O . PRO A 1 90 ? 18.457 -13.912 35.161 1.00 31.58 87 PRO A O 1
ATOM 751 N N . GLU A 1 91 ? 18.713 -11.849 34.339 1.00 30.16 88 GLU A N 1
ATOM 752 C CA . GLU A 1 91 ? 18.320 -11.198 35.587 1.00 30.95 88 GLU A CA 1
ATOM 753 C C . GLU A 1 91 ? 16.797 -11.085 35.747 1.00 29.03 88 GLU A C 1
ATOM 754 O O . GLU A 1 91 ? 16.278 -11.288 36.834 1.00 29.59 88 GLU A O 1
ATOM 760 N N . HIS A 1 92 ? 16.096 -10.768 34.665 1.00 26.07 89 HIS A N 1
ATOM 761 C CA . HIS A 1 92 ? 14.640 -10.610 34.672 1.00 23.63 89 HIS A CA 1
ATOM 762 C C . HIS A 1 92 ? 14.157 -11.079 33.293 1.00 22.17 89 HIS A C 1
ATOM 763 O O . HIS A 1 92 ? 14.197 -10.316 32.327 1.00 19.41 89 HIS A O 1
ATOM 770 N N . ALA A 1 93 ? 13.766 -12.353 33.209 1.00 21.20 90 ALA A N 1
ATOM 771 C CA . ALA A 1 93 ? 13.564 -13.011 31.911 1.00 22.45 90 ALA A CA 1
ATOM 772 C C . ALA A 1 93 ? 12.546 -12.289 31.018 1.00 22.56 90 ALA A C 1
ATOM 773 O O . ALA A 1 93 ? 12.689 -12.261 29.793 1.00 22.16 90 ALA A O 1
ATOM 775 N N . ARG A 1 94 ? 11.517 -11.747 31.670 1.00 22.31 91 ARG A N 1
ATOM 776 C CA . ARG A 1 94 ? 10.430 -10.969 31.092 1.00 23.34 91 ARG A CA 1
ATOM 777 C C . ARG A 1 94 ? 10.911 -9.688 30.397 1.00 21.53 91 ARG A C 1
ATOM 778 O O . ARG A 1 94 ? 10.227 -9.140 29.521 1.00 20.92 91 ARG A O 1
ATOM 786 N N . SER A 1 95 ? 12.062 -9.172 30.843 1.00 20.22 92 SER A N 1
ATOM 787 C CA . SER A 1 95 ? 12.596 -7.886 30.337 1.00 19.71 92 SER A CA 1
ATOM 788 C C . SER A 1 95 ? 13.468 -8.116 29.119 1.00 19.01 92 SER A C 1
ATOM 789 O O . SER A 1 95 ? 14.711 -8.132 29.226 1.00 17.74 92 SER A O 1
ATOM 792 N N . HIS A 1 96 ? 12.811 -8.312 27.969 1.00 18.39 93 HIS A N 1
ATOM 793 C CA . HIS A 1 96 ? 13.526 -8.664 26.725 1.00 19.03 93 HIS A CA 1
ATOM 794 C C . HIS A 1 96 ? 14.423 -7.504 26.355 1.00 18.77 93 HIS A C 1
ATOM 795 O O . HIS A 1 96 ? 14.004 -6.343 26.410 1.00 19.41 93 HIS A O 1
ATOM 802 N N A ARG A 1 97 ? 15.649 -7.821 25.968 0.60 18.70 94 ARG A N 1
ATOM 803 N N B ARG A 1 97 ? 15.669 -7.820 26.018 0.40 18.52 94 ARG A N 1
ATOM 804 C CA A ARG A 1 97 ? 16.624 -6.804 25.612 0.60 17.91 94 ARG A CA 1
ATOM 805 C CA B ARG A 1 97 ? 16.667 -6.819 25.645 0.40 17.81 94 ARG A CA 1
ATOM 806 C C A ARG A 1 97 ? 17.045 -6.948 24.161 0.60 17.83 94 ARG A C 1
ATOM 807 C C B ARG A 1 97 ? 16.977 -6.947 24.156 0.40 17.71 94 ARG A C 1
ATOM 808 O O A ARG A 1 97 ? 17.287 -8.060 23.672 0.60 17.12 94 ARG A O 1
ATOM 809 O O B ARG A 1 97 ? 17.073 -8.061 23.632 0.40 17.33 94 ARG A O 1
ATOM 824 N N . TYR A 1 98 ? 17.152 -5.813 23.480 1.00 17.39 95 TYR A N 1
ATOM 825 C CA . TYR A 1 98 ? 17.360 -5.800 22.031 1.00 17.18 95 TYR A CA 1
ATOM 826 C C . TYR A 1 98 ? 18.645 -5.125 21.589 1.00 17.86 95 TYR A C 1
ATOM 827 O O . TYR A 1 98 ? 19.059 -4.134 22.190 1.00 16.80 95 TYR A O 1
ATOM 836 N N . TRP A 1 99 ? 19.208 -5.637 20.492 1.00 17.02 96 TRP A N 1
ATOM 837 C CA . TRP A 1 99 ? 20.423 -5.094 19.894 1.00 18.83 96 TRP A CA 1
ATOM 838 C C . TRP A 1 99 ? 20.280 -4.988 18.403 1.00 18.67 96 TRP A C 1
ATOM 839 O O . TRP A 1 99 ? 19.702 -5.872 17.796 1.00 19.50 96 TRP A O 1
ATOM 850 N N . LEU A 1 100 ? 20.876 -3.964 17.795 1.00 18.64 97 LEU A N 1
ATOM 851 C CA . LEU A 1 100 ? 20.991 -3.931 16.334 1.00 18.79 97 LEU A CA 1
ATOM 852 C C . LEU A 1 100 ? 21.780 -5.158 15.833 1.00 19.45 97 LEU A C 1
ATOM 853 O O . LEU A 1 100 ? 22.725 -5.612 16.505 1.00 17.78 97 LEU A O 1
ATOM 858 N N . THR A 1 101 ? 21.383 -5.690 14.675 1.00 19.08 98 THR A N 1
ATOM 859 C CA . THR A 1 101 ? 22.229 -6.647 13.961 1.00 19.59 98 THR A CA 1
ATOM 860 C C . THR A 1 101 ? 23.211 -5.840 13.093 1.00 19.37 98 THR A C 1
ATOM 861 O O . THR A 1 101 ? 23.051 -4.620 12.968 1.00 18.48 98 THR A O 1
ATOM 865 N N . PRO A 1 102 ? 24.258 -6.495 12.535 1.00 19.95 99 PRO A N 1
ATOM 866 C CA . PRO A 1 102 ? 25.137 -5.754 11.621 1.00 19.74 99 PRO A CA 1
ATOM 867 C C . PRO A 1 102 ? 24.382 -5.054 10.465 1.00 19.52 99 PRO A C 1
ATOM 868 O O . PRO A 1 102 ? 24.725 -3.926 10.121 1.00 20.18 99 PRO A O 1
ATOM 872 N N . ARG A 1 103 ? 23.363 -5.694 9.905 1.00 19.32 100 ARG A N 1
ATOM 873 C CA . ARG A 1 103 ? 22.498 -5.037 8.882 1.00 20.22 100 ARG A CA 1
ATOM 874 C C . ARG A 1 103 ? 21.759 -3.811 9.418 1.00 19.11 100 ARG A C 1
ATOM 875 O O . ARG A 1 103 ? 21.730 -2.754 8.774 1.00 18.44 100 ARG A O 1
ATOM 883 N N . GLY A 1 104 ? 21.141 -3.953 10.588 1.00 19.00 101 GLY A N 1
ATOM 884 C CA . GLY A 1 104 ? 20.475 -2.801 11.231 1.00 20.09 101 GLY A CA 1
ATOM 885 C C . GLY A 1 104 ? 21.438 -1.668 11.473 1.00 20.64 101 GLY A C 1
ATOM 886 O O . GLY A 1 104 ? 21.111 -0.498 11.251 1.00 20.87 101 GLY A O 1
ATOM 887 N N A GLU A 1 105 ? 22.635 -2.027 11.935 0.50 21.1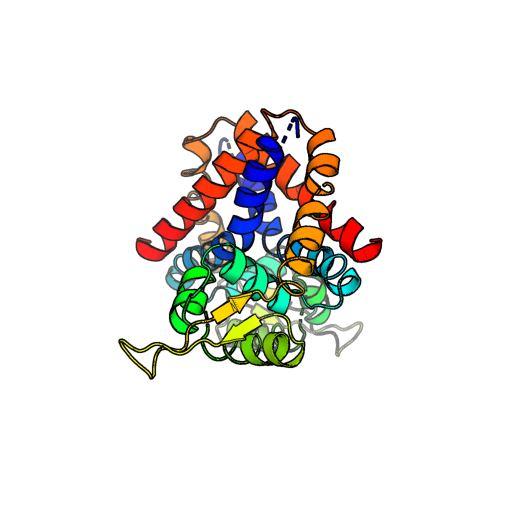1 102 GLU A N 1
ATOM 888 N N B GLU A 1 105 ? 22.640 -2.001 11.941 0.50 21.45 102 GLU A N 1
ATOM 889 C CA A GLU A 1 105 ? 23.731 -1.097 12.151 0.50 21.51 102 GLU A CA 1
ATOM 890 C CA B GLU A 1 105 ? 23.669 -0.995 12.126 0.50 22.13 102 GLU A CA 1
ATOM 891 C C A GLU A 1 10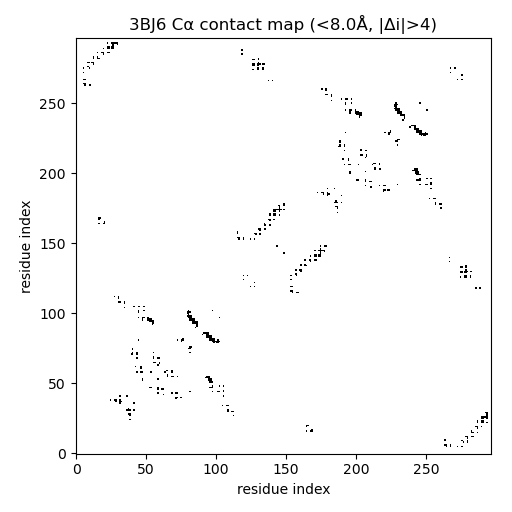5 ? 24.146 -0.350 10.865 0.50 20.65 102 GLU A C 1
ATOM 892 C C B GLU A 1 105 ? 24.034 -0.299 10.811 0.50 21.01 102 GLU A C 1
ATOM 893 O O A GLU A 1 105 ? 24.336 0.867 10.887 0.50 20.06 102 GLU A O 1
ATOM 894 O O B GLU A 1 105 ? 24.095 0.931 10.759 0.50 20.44 102 GLU A O 1
ATOM 905 N N . ALA A 1 106 ? 24.269 -1.082 9.756 1.00 19.92 103 ALA A N 1
ATOM 906 C CA . ALA A 1 106 ? 24.620 -0.491 8.447 1.00 19.43 103 ALA A CA 1
ATOM 907 C C . ALA A 1 106 ? 23.527 0.501 7.985 1.00 19.35 103 ALA A C 1
ATOM 908 O O . ALA A 1 106 ? 23.832 1.600 7.533 1.00 19.39 103 ALA A O 1
ATOM 910 N N . ILE A 1 107 ? 22.267 0.091 8.109 1.00 18.40 104 ILE A N 1
ATOM 911 C CA . ILE A 1 107 ? 21.143 0.921 7.699 1.00 18.35 104 ILE A CA 1
ATOM 912 C C . ILE A 1 107 ? 21.081 2.243 8.500 1.00 18.21 104 ILE A C 1
ATOM 913 O O . ILE A 1 107 ? 21.025 3.319 7.911 1.00 16.86 104 ILE A O 1
ATOM 918 N N . ILE A 1 108 ? 21.138 2.167 9.828 1.00 17.87 105 ILE A N 1
ATOM 919 C CA . ILE A 1 108 ? 20.985 3.429 10.609 1.00 18.27 105 ILE A CA 1
ATOM 920 C C . ILE A 1 108 ? 22.194 4.359 10.415 1.00 18.09 105 ILE A C 1
ATOM 921 O O . ILE A 1 108 ? 22.038 5.582 10.341 1.00 17.33 105 ILE A O 1
ATOM 926 N N . THR A 1 109 ? 23.380 3.767 10.234 1.00 18.68 106 THR A N 1
ATOM 927 C CA . THR A 1 109 ? 24.589 4.533 9.927 1.00 18.76 106 THR A CA 1
ATOM 928 C C . THR A 1 109 ? 24.429 5.289 8.623 1.00 18.39 106 THR A C 1
ATOM 929 O O . THR A 1 109 ? 24.780 6.474 8.536 1.00 18.25 106 THR A O 1
ATOM 933 N N . ALA A 1 110 ? 23.931 4.586 7.609 1.00 17.53 107 ALA A N 1
ATOM 934 C CA . ALA A 1 110 ? 23.719 5.172 6.282 1.00 18.23 107 ALA A CA 1
ATOM 935 C C . ALA A 1 110 ? 22.674 6.279 6.342 1.00 17.90 107 ALA A C 1
ATOM 936 O O . ALA A 1 110 ? 22.865 7.364 5.780 1.00 18.01 107 ALA A O 1
ATOM 938 N N . ILE A 1 111 ? 21.573 6.024 7.028 1.00 18.23 108 ILE A N 1
ATOM 939 C CA . ILE A 1 111 ? 20.525 7.041 7.154 1.00 18.10 108 ILE A CA 1
ATOM 940 C C . ILE A 1 111 ? 21.068 8.327 7.826 1.00 18.94 108 ILE A C 1
ATOM 941 O O . ILE A 1 111 ? 20.864 9.452 7.336 1.00 18.64 108 ILE A O 1
ATOM 946 N N . ARG A 1 112 ? 21.783 8.139 8.928 1.00 18.97 109 ARG A N 1
ATOM 947 C CA . ARG A 1 112 ? 22.333 9.256 9.698 1.00 20.79 109 ARG A CA 1
ATOM 948 C C . ARG A 1 112 ? 23.352 10.058 8.900 1.00 20.26 109 ARG A C 1
ATOM 949 O O . ARG A 1 112 ? 23.344 11.274 8.973 1.00 20.33 109 ARG A O 1
ATOM 957 N N . ALA A 1 113 ? 24.197 9.381 8.115 1.00 20.22 110 ALA A N 1
ATOM 958 C CA . ALA A 1 113 ? 25.206 10.063 7.300 1.00 19.71 110 ALA A CA 1
ATOM 959 C C . ALA A 1 113 ? 24.511 10.932 6.270 1.00 20.53 110 ALA A C 1
ATOM 960 O O . ALA A 1 113 ? 24.916 12.068 6.040 1.00 21.58 110 ALA A O 1
ATOM 962 N N . ASP A 1 114 ? 23.454 10.405 5.660 1.00 19.57 111 ASP A N 1
ATOM 963 C CA . ASP A 1 114 ? 22.704 11.152 4.652 1.00 20.46 111 ASP A CA 1
ATOM 964 C C . ASP A 1 114 ? 21.992 12.381 5.263 1.00 18.97 111 ASP A C 1
ATOM 965 O O . ASP A 1 114 ? 22.036 13.470 4.712 1.00 19.46 111 ASP A O 1
ATOM 970 N N . GLU A 1 115 ? 21.327 12.186 6.392 1.00 18.55 112 GLU A N 1
ATOM 971 C CA . GLU A 1 115 ? 20.642 13.275 7.109 1.00 18.81 112 GLU A CA 1
ATOM 972 C C . GLU A 1 115 ? 21.589 14.391 7.511 1.00 18.45 112 GLU A C 1
ATOM 973 O O . GLU A 1 115 ? 21.249 15.546 7.392 1.00 18.53 112 GLU A O 1
ATOM 987 N N . ALA A 1 117 ? 24.553 15.086 6.147 1.00 18.26 114 ALA A N 1
ATOM 988 C CA . ALA A 1 117 ? 25.057 15.749 4.947 1.00 18.50 114 ALA A CA 1
ATOM 989 C C . ALA A 1 117 ? 24.018 16.754 4.445 1.00 18.78 114 ALA A C 1
ATOM 990 O O . ALA A 1 117 ? 24.376 17.862 4.008 1.00 17.83 114 ALA A O 1
ATOM 992 N N . LYS A 1 118 ? 22.731 16.378 4.499 1.00 18.65 115 LYS A N 1
ATOM 993 C CA . LYS A 1 118 ? 21.658 17.325 4.133 1.00 18.28 115 LYS A CA 1
ATOM 994 C C . LYS A 1 118 ? 21.561 18.491 5.138 1.00 18.70 115 LYS A C 1
ATOM 995 O O . LYS A 1 118 ? 21.386 19.646 4.745 1.00 18.31 115 LYS A O 1
ATOM 1001 N N . LEU A 1 119 ? 21.696 18.220 6.426 1.00 18.48 116 LEU A N 1
ATOM 1002 C CA . LEU A 1 119 ? 21.748 19.365 7.375 1.00 19.49 116 LEU A CA 1
ATOM 1003 C C . LEU A 1 119 ? 22.924 20.310 7.120 1.00 19.63 116 LEU A C 1
ATOM 1004 O O . LEU A 1 119 ? 22.781 21.526 7.294 1.00 20.02 116 LEU A O 1
ATOM 1009 N N . ALA A 1 120 ? 24.079 19.766 6.703 1.00 18.99 117 ALA A N 1
ATOM 1010 C CA . ALA A 1 120 ? 25.243 20.611 6.373 1.00 18.78 117 ALA A CA 1
ATOM 1011 C C . ALA A 1 120 ? 24.992 21.478 5.153 1.00 19.36 117 ALA A C 1
ATOM 1012 O O . ALA A 1 120 ? 25.374 22.636 5.119 1.00 18.76 117 ALA A O 1
ATOM 1014 N N . LEU A 1 121 ? 24.325 20.915 4.147 1.00 19.78 118 LEU A N 1
ATOM 1015 C CA . LEU A 1 121 ? 23.910 21.671 2.980 1.00 20.40 118 LEU A CA 1
ATOM 1016 C C . LEU A 1 121 ? 23.022 22.847 3.366 1.00 19.20 118 LEU A C 1
ATOM 1017 O O . LEU A 1 121 ? 23.168 23.979 2.869 1.00 18.28 118 LEU A O 1
ATOM 1022 N N . PHE A 1 122 ? 22.057 22.575 4.233 1.00 18.27 119 PHE A N 1
ATOM 1023 C CA . PHE A 1 122 ? 21.185 23.627 4.714 1.00 17.76 119 PHE A CA 1
ATOM 1024 C C . PHE A 1 122 ? 22.006 24.680 5.449 1.00 17.37 119 PHE A C 1
ATOM 1025 O O . PHE A 1 122 ? 21.820 25.872 5.231 1.00 17.46 119 PHE A O 1
ATOM 1033 N N . SER A 1 123 ? 22.881 24.233 6.347 1.00 17.45 120 SER A N 1
ATOM 1034 C CA . SER A 1 123 ? 23.626 25.141 7.241 1.00 17.65 120 SER A CA 1
ATOM 1035 C C . SER A 1 123 ? 24.540 26.102 6.476 1.00 18.45 120 SER A C 1
ATOM 1036 O O . SER A 1 123 ? 24.806 27.212 6.943 1.00 18.49 120 SER A O 1
ATOM 1039 N N . GLU A 1 124 ? 24.990 25.691 5.289 1.00 18.38 121 GLU A N 1
ATOM 1040 C CA . GLU A 1 124 ? 25.807 26.532 4.400 1.00 18.92 121 GLU A CA 1
ATOM 1041 C C . GLU A 1 124 ? 25.176 27.853 4.036 1.00 19.09 121 GLU A C 1
ATOM 1042 O O . GLU A 1 124 ? 25.889 28.800 3.667 1.00 19.76 121 GLU A O 1
ATOM 1048 N N . GLY A 1 125 ? 23.846 27.907 4.144 1.00 18.98 122 GLY A N 1
ATOM 1049 C CA . GLY A 1 125 ? 23.057 29.100 3.847 1.00 19.23 122 GLY A CA 1
ATOM 1050 C C . GLY A 1 125 ? 23.022 30.116 4.983 1.00 19.64 122 GLY A C 1
ATOM 1051 O O . GLY A 1 125 ? 22.465 31.174 4.808 1.00 20.51 122 GLY A O 1
ATOM 1052 N N . PHE A 1 126 ? 23.615 29.797 6.139 1.00 18.72 123 PHE A N 1
ATOM 1053 C CA . PHE A 1 126 ? 23.514 30.641 7.344 1.00 18.18 123 PHE A CA 1
ATOM 1054 C C . PHE A 1 126 ? 24.861 30.739 8.032 1.00 17.91 123 PHE A C 1
ATOM 1055 O O . PHE A 1 126 ? 25.704 29.872 7.810 1.00 17.89 123 PHE A O 1
ATOM 1063 N N . SER A 1 127 ? 25.063 31.788 8.854 1.00 16.89 124 SER A N 1
ATOM 1064 C CA . SER A 1 127 ? 26.268 31.891 9.676 1.00 16.55 124 SER A CA 1
ATOM 1065 C C . SER A 1 127 ? 26.068 30.944 10.858 1.00 16.24 124 SER A C 1
ATOM 1066 O O . SER A 1 127 ? 24.933 30.619 11.197 1.00 14.95 124 SER A O 1
ATOM 1069 N N . SER A 1 128 ? 27.157 30.534 11.502 1.00 16.51 125 SER A N 1
ATOM 1070 C CA . SER A 1 128 ? 27.051 29.696 12.672 1.00 16.88 125 SER A CA 1
ATOM 1071 C C . SER A 1 128 ? 26.353 30.472 13.804 1.00 17.69 125 SER A C 1
ATOM 1072 O O . SER A 1 128 ? 25.712 29.847 14.639 1.00 18.07 125 SER A O 1
ATOM 1075 N N A VAL A 1 129 ? 26.492 31.804 13.849 0.50 17.40 126 VAL A N 1
ATOM 1076 N N B VAL A 1 129 ? 26.505 31.801 13.822 0.50 17.00 126 VAL A N 1
ATOM 1077 C CA A VAL A 1 129 ? 25.789 32.598 14.889 0.50 17.67 126 VAL A CA 1
ATOM 1078 C CA B VAL A 1 129 ? 25.833 32.670 14.815 0.50 16.92 126 VAL A CA 1
ATOM 1079 C C A VAL A 1 129 ? 24.268 32.532 14.738 0.50 17.52 126 VAL A C 1
ATOM 1080 C C B VAL A 1 129 ? 24.306 32.570 14.724 0.50 17.11 126 VAL A C 1
ATOM 1081 O O A VAL A 1 129 ? 23.540 32.365 15.729 0.50 17.45 126 VAL A O 1
ATOM 1082 O O B VAL A 1 129 ? 23.614 32.415 15.741 0.50 17.19 126 VAL A O 1
ATOM 1089 N N . GLU A 1 130 ? 23.786 32.637 13.502 1.00 17.19 127 GLU A N 1
ATOM 1090 C CA . GLU A 1 130 ? 22.359 32.439 13.238 1.00 17.26 127 GLU A CA 1
ATOM 1091 C C . GLU A 1 130 ? 21.853 31.067 13.658 1.00 17.39 127 GLU A C 1
ATOM 1092 O O . GLU A 1 130 ? 20.757 30.966 14.241 1.00 17.89 127 GLU A O 1
ATOM 1098 N N . LEU A 1 131 ? 22.600 30.020 13.320 1.00 16.09 128 LEU A N 1
ATOM 1099 C CA . LEU A 1 131 ? 22.185 28.665 13.695 1.00 16.66 128 LEU A CA 1
ATOM 1100 C C . LEU A 1 131 ? 22.234 28.419 15.187 1.00 17.55 128 LEU A C 1
ATOM 1101 O O . LEU A 1 131 ? 21.395 27.700 15.726 1.00 17.43 128 LEU A O 1
ATOM 1106 N N . THR A 1 132 ? 23.236 28.996 15.848 1.00 17.81 129 THR A N 1
ATOM 1107 C CA . THR A 1 132 ? 23.325 28.883 17.289 1.00 19.29 129 THR A CA 1
ATOM 1108 C C . THR A 1 132 ? 22.139 29.590 17.971 1.00 18.83 129 THR A C 1
ATOM 1109 O O . THR A 1 132 ? 21.588 29.080 18.954 1.00 18.30 129 THR A O 1
ATOM 1113 N N . ALA A 1 133 ? 21.789 30.770 17.468 1.00 18.18 130 ALA A N 1
ATOM 1114 C CA . ALA A 1 133 ? 20.610 31.500 17.953 1.00 19.03 130 ALA A CA 1
ATOM 1115 C C . ALA A 1 133 ? 19.355 30.646 17.748 1.00 19.13 130 ALA A C 1
ATOM 1116 O O . ALA A 1 133 ? 18.529 30.525 18.667 1.00 18.83 130 ALA A O 1
ATOM 1118 N N . TYR A 1 134 ? 19.212 30.034 16.567 1.00 17.70 131 TYR A N 1
ATOM 1119 C CA . TYR A 1 134 ? 18.092 29.153 16.359 1.00 18.19 131 TYR A CA 1
ATOM 1120 C C . TYR A 1 134 ? 18.027 28.034 17.432 1.00 17.81 131 TYR A C 1
ATOM 1121 O O . TYR A 1 134 ? 16.979 27.770 18.030 1.00 17.53 131 TYR A O 1
ATOM 1130 N N . HIS A 1 135 ? 19.145 27.352 17.653 1.00 17.98 132 HIS A N 1
ATOM 1131 C CA . HIS A 1 135 ? 19.186 26.274 18.641 1.00 17.59 132 HIS A CA 1
ATOM 1132 C C . HIS A 1 135 ? 18.815 26.779 20.052 1.00 17.89 132 HIS A C 1
ATOM 1133 O O . HIS A 1 135 ? 17.974 26.174 20.753 1.00 18.06 132 HIS A O 1
ATOM 1140 N N . LYS A 1 136 ? 19.420 27.895 20.452 1.00 18.01 133 LYS A N 1
ATOM 1141 C CA . LYS A 1 136 ? 19.211 28.466 21.790 1.00 17.80 133 LYS A CA 1
ATOM 1142 C C . LYS A 1 136 ? 17.734 28.813 21.998 1.00 18.24 133 LYS A C 1
ATOM 1143 O O . LYS A 1 136 ? 17.135 28.455 23.034 1.00 17.85 133 LYS A O 1
ATOM 1149 N N . VAL A 1 137 ? 17.150 29.504 21.022 1.00 17.65 134 VAL A N 1
ATOM 1150 C CA . VAL A 1 137 ? 15.741 29.921 21.121 1.00 17.48 134 VAL A CA 1
ATOM 1151 C C . VAL A 1 137 ? 14.808 28.703 21.026 1.00 18.04 134 VAL A C 1
ATOM 1152 O O . VAL A 1 137 ? 13.862 28.597 21.804 1.00 18.03 134 VAL A O 1
ATOM 1156 N N . GLN A 1 138 ? 15.087 27.774 20.106 1.00 17.85 135 GLN A N 1
ATOM 1157 C CA . GLN A 1 138 ? 14.330 26.524 20.036 1.00 18.72 135 GLN A CA 1
ATOM 1158 C C . GLN A 1 138 ? 14.237 25.815 21.384 1.00 18.73 135 GLN A C 1
ATOM 1159 O O . GLN A 1 138 ? 13.137 25.471 21.825 1.00 18.76 135 GLN A O 1
ATOM 1165 N N . LEU A 1 139 ? 15.380 25.585 22.026 1.00 18.66 136 LEU A N 1
ATOM 1166 C CA . LEU A 1 139 ? 15.372 24.885 23.296 1.00 18.96 136 LEU A CA 1
ATOM 1167 C C . LEU A 1 139 ? 14.736 25.712 24.418 1.00 18.56 136 LEU A C 1
ATOM 1168 O O . LEU A 1 139 ? 14.060 25.152 25.307 1.00 17.99 136 LEU A O 1
ATOM 1173 N N . ALA A 1 140 ? 14.988 27.026 24.410 1.00 17.49 137 ALA A N 1
ATOM 1174 C CA . ALA A 1 140 ? 14.382 27.933 25.388 1.00 17.59 137 ALA A CA 1
ATOM 1175 C C . ALA A 1 140 ? 12.868 27.981 25.253 1.00 17.01 137 ALA A C 1
ATOM 1176 O O . ALA A 1 140 ? 12.169 27.942 26.249 1.00 17.63 137 ALA A O 1
ATOM 1178 N N . LEU A 1 141 ? 12.352 28.029 24.021 1.00 17.69 138 LEU A N 1
ATOM 1179 C CA . LEU A 1 141 ? 10.914 27.927 23.803 1.00 17.58 138 LEU A CA 1
ATOM 1180 C C . LEU A 1 141 ? 10.317 26.628 24.298 1.00 17.77 138 LEU A C 1
ATOM 1181 O O . LEU A 1 141 ? 9.230 26.634 24.871 1.00 18.40 138 LEU A O 1
ATOM 1186 N N . THR A 1 142 ? 10.990 25.511 24.015 1.00 18.40 139 THR A N 1
ATOM 1187 C CA . THR A 1 142 ? 10.514 24.194 24.491 1.00 18.23 139 THR A CA 1
ATOM 1188 C C . THR A 1 142 ? 10.295 24.215 26.013 1.00 18.39 139 THR A C 1
ATOM 1189 O O . THR A 1 142 ? 9.254 23.806 26.499 1.00 18.50 139 THR A O 1
ATOM 1193 N N . ARG A 1 143 ? 11.289 24.712 26.738 1.00 17.89 140 ARG A N 1
ATOM 1194 C CA . ARG A 1 143 ? 11.249 24.905 28.177 1.00 19.56 140 ARG A CA 1
ATOM 1195 C C . ARG A 1 143 ? 10.133 25.860 28.616 1.00 17.45 140 ARG A C 1
ATOM 1196 O O . ARG A 1 143 ? 9.432 25.609 29.588 1.00 16.62 140 ARG A O 1
ATOM 1204 N N . PHE A 1 144 ? 10.041 27.002 27.929 1.00 16.70 141 PHE A N 1
ATOM 1205 C CA . PHE A 1 144 ? 9.090 28.044 28.253 1.00 16.62 141 PHE A CA 1
ATOM 1206 C C . PHE A 1 144 ? 7.640 27.510 28.211 1.00 16.15 141 PHE A C 1
ATOM 1207 O O . PHE A 1 144 ? 6.856 27.728 29.127 1.00 15.01 141 PHE A O 1
ATOM 1215 N N . PHE A 1 145 ? 7.302 26.792 27.133 1.00 16.54 142 PHE A N 1
ATOM 1216 C CA . PHE A 1 145 ? 5.952 26.251 27.002 1.00 16.56 142 PHE A CA 1
ATOM 1217 C C . PHE A 1 145 ? 5.726 25.075 27.968 1.00 17.37 142 PHE A C 1
ATOM 1218 O O . PHE A 1 145 ? 4.633 24.936 28.531 1.00 16.37 142 PHE A O 1
ATOM 1226 N N . ALA A 1 146 ? 6.767 24.257 28.179 1.00 17.52 143 ALA A N 1
ATOM 1227 C CA . ALA A 1 146 ? 6.680 23.199 29.201 1.00 18.73 143 ALA A CA 1
ATOM 1228 C C . ALA A 1 146 ? 6.283 23.788 30.551 1.00 19.32 143 ALA A C 1
ATOM 1229 O O . ALA A 1 146 ? 5.375 23.252 31.233 1.00 19.93 143 ALA A O 1
ATOM 1231 N N . ASP A 1 147 ? 6.928 24.894 30.926 1.00 19.71 144 ASP A N 1
ATOM 1232 C CA . ASP A 1 147 ? 6.668 25.549 32.202 1.00 21.39 144 ASP A CA 1
ATOM 1233 C C . ASP A 1 147 ? 5.264 26.129 32.278 1.00 21.32 144 ASP A C 1
ATOM 1234 O O . ASP A 1 147 ? 4.610 26.009 33.327 1.00 21.01 144 ASP A O 1
ATOM 1239 N N . LEU A 1 148 ? 4.814 26.770 31.195 1.00 20.91 145 LEU A N 1
ATOM 1240 C CA . LEU A 1 148 ? 3.453 27.306 31.149 1.00 21.59 145 LEU A CA 1
ATOM 1241 C C . LEU A 1 148 ? 2.462 26.187 31.334 1.00 22.12 145 LEU A C 1
ATOM 1242 O O . LEU A 1 148 ? 1.502 26.353 32.084 1.00 24.01 145 LEU A O 1
ATOM 1247 N N . ALA A 1 149 ? 2.691 25.063 30.656 1.00 23.36 146 ALA A N 1
ATOM 1248 C CA . ALA A 1 149 ? 1.796 23.909 30.698 1.00 26.59 146 ALA A CA 1
ATOM 1249 C C . ALA A 1 149 ? 1.739 23.307 32.125 1.00 29.59 146 ALA A C 1
ATOM 1250 O O . ALA A 1 149 ? 0.670 22.904 32.585 1.00 29.46 146 ALA A O 1
ATOM 1252 N N . LYS A 1 150 ? 2.888 23.269 32.800 1.00 32.28 147 LYS A N 1
ATOM 1253 C CA . LYS A 1 150 ? 2.962 22.775 34.182 1.00 36.90 147 LYS A CA 1
ATOM 1254 C C . LYS A 1 150 ? 2.441 23.770 35.225 1.00 38.40 147 LYS A C 1
ATOM 1255 O O . LYS A 1 150 ? 1.872 23.352 36.219 1.00 39.91 147 LYS A O 1
ATOM 1261 N N . GLU A 1 151 ? 2.592 25.076 34.970 1.00 41.34 148 GLU A N 1
ATOM 1262 C CA . GLU A 1 151 ? 2.381 26.142 35.983 1.00 43.51 148 GLU A CA 1
ATOM 1263 C C . GLU A 1 151 ? 1.277 27.183 35.721 1.00 44.18 148 GLU A C 1
ATOM 1264 O O . GLU A 1 151 ? 0.887 27.905 36.654 1.00 45.19 148 GLU A O 1
ATOM 1270 N N . ALA A 1 152 ? 0.802 27.315 34.480 1.00 44.12 149 ALA A N 1
ATOM 1271 C CA . ALA A 1 152 ? -0.149 28.388 34.158 1.00 43.87 149 ALA A CA 1
ATOM 1272 C C . ALA A 1 152 ? -1.394 27.843 33.490 1.00 44.00 149 ALA A C 1
ATOM 1273 O O . ALA A 1 152 ? -2.177 27.137 34.107 1.00 43.95 149 ALA A O 1
ATOM 1275 N N . ASN B 1 2 ? 34.513 16.548 8.234 1.00 40.07 -1 ASN B N 1
ATOM 1276 C CA . ASN B 1 2 ? 33.942 16.510 9.597 1.00 39.04 -1 ASN B CA 1
ATOM 1277 C C . ASN B 1 2 ? 33.823 17.900 10.211 1.00 37.25 -1 ASN B C 1
ATOM 1278 O O . ASN B 1 2 ? 33.233 18.052 11.268 1.00 37.02 -1 ASN B O 1
ATOM 1283 N N . ALA B 1 3 ? 34.370 18.921 9.554 1.00 35.32 0 ALA B N 1
ATOM 1284 C CA . ALA B 1 3 ? 34.377 20.287 10.125 1.00 33.31 0 ALA B CA 1
ATOM 1285 C C . ALA B 1 3 ? 32.972 20.828 10.493 1.00 32.45 0 ALA B C 1
ATOM 1286 O O . ALA B 1 3 ? 32.810 21.666 11.416 1.00 31.11 0 ALA B O 1
ATOM 1296 N N . THR B 1 5 ? 30.538 18.900 11.610 1.00 26.25 2 THR B N 1
ATOM 1297 C CA . THR B 1 5 ? 29.895 17.968 12.531 1.00 25.88 2 THR B CA 1
ATOM 1298 C C . THR B 1 5 ? 29.320 18.632 13.794 1.00 24.62 2 THR B C 1
ATOM 1299 O O . THR B 1 5 ? 28.177 18.369 14.151 1.00 24.90 2 THR B O 1
ATOM 1303 N N . HIS B 1 6 ? 30.096 19.475 14.462 1.00 23.44 3 HIS B N 1
ATOM 1304 C CA . HIS B 1 6 ? 29.586 20.200 15.630 1.00 22.75 3 HIS B CA 1
ATOM 1305 C C . HIS B 1 6 ? 28.301 20.945 15.266 1.00 21.92 3 HIS B C 1
ATOM 1306 O O . HIS B 1 6 ? 27.306 20.851 15.986 1.00 21.03 3 HIS B O 1
ATOM 1313 N N . GLU B 1 7 ? 28.329 21.699 14.161 1.00 20.31 4 GLU B N 1
ATOM 1314 C CA . GLU B 1 7 ? 27.158 22.487 13.789 1.00 21.22 4 GLU B CA 1
ATOM 1315 C C . GLU B 1 7 ? 25.943 21.646 13.413 1.00 20.23 4 GLU B C 1
ATOM 1316 O O . GLU B 1 7 ? 24.822 22.034 13.737 1.00 20.72 4 GLU B O 1
ATOM 1322 N N . THR B 1 8 ? 26.145 20.547 12.685 1.00 19.43 5 THR B N 1
ATOM 1323 C CA . THR B 1 8 ? 25.010 19.709 12.302 1.00 20.41 5 THR B CA 1
ATOM 1324 C C . THR B 1 8 ? 24.490 18.892 13.504 1.00 20.13 5 THR B C 1
ATOM 1325 O O . THR B 1 8 ? 23.278 18.630 13.596 1.00 19.64 5 THR B O 1
ATOM 1329 N N . ASP B 1 9 ? 25.388 18.510 14.421 1.00 19.60 6 ASP B N 1
ATOM 1330 C CA . ASP B 1 9 ? 24.973 17.821 15.653 1.00 19.46 6 ASP B CA 1
ATOM 1331 C C . ASP B 1 9 ? 24.057 18.769 16.447 1.00 19.11 6 ASP B C 1
ATOM 1332 O O . ASP B 1 9 ? 23.021 18.359 16.954 1.00 19.31 6 ASP B O 1
ATOM 1337 N N . GLN B 1 10 ? 24.471 20.032 16.566 1.00 18.70 7 GLN B N 1
ATOM 1338 C CA . GLN B 1 10 ? 23.691 21.034 17.271 1.00 17.84 7 GLN B CA 1
ATOM 1339 C C . GLN B 1 10 ? 22.339 21.284 16.573 1.00 17.26 7 GLN B C 1
ATOM 1340 O O . GLN B 1 10 ? 21.293 21.311 17.225 1.00 16.53 7 GLN B O 1
ATOM 1346 N N . LEU B 1 11 ? 22.371 21.459 15.251 1.00 16.70 8 LEU B N 1
ATOM 1347 C CA . LEU B 1 11 ? 21.149 21.723 14.494 1.00 16.34 8 LEU B CA 1
ATOM 1348 C C . LEU B 1 11 ? 20.232 20.510 14.580 1.00 16.24 8 LEU B C 1
ATOM 1349 O O . LEU B 1 11 ? 19.017 20.664 14.738 1.00 16.18 8 LEU B O 1
ATOM 1354 N N . TYR B 1 12 ? 20.797 19.305 14.458 1.00 15.41 9 TYR B N 1
ATOM 1355 C CA . TYR B 1 12 ? 19.975 18.105 14.638 1.00 16.43 9 TYR B CA 1
ATOM 1356 C C . TYR B 1 12 ? 19.262 18.070 16.008 1.00 16.00 9 TYR B C 1
ATOM 1357 O O . TYR B 1 12 ? 18.075 17.733 16.105 1.00 16.19 9 TYR B O 1
ATOM 1366 N N . GLN B 1 13 ? 19.974 18.438 17.065 1.00 16.62 10 GLN B N 1
ATOM 1367 C CA . GLN B 1 13 ? 19.359 18.514 18.394 1.00 17.28 10 GLN B CA 1
ATOM 1368 C C . GLN B 1 13 ? 18.180 19.501 18.423 1.00 16.31 10 GLN B C 1
ATOM 1369 O O . GLN B 1 13 ? 17.136 19.216 19.006 1.00 16.37 10 GLN B O 1
ATOM 1375 N N . ALA B 1 14 ? 18.340 20.659 17.788 1.00 17.17 11 ALA B N 1
ATOM 1376 C CA . ALA B 1 14 ? 17.236 21.629 17.665 1.00 17.87 11 ALA B CA 1
ATOM 1377 C C . ALA B 1 14 ? 16.063 21.038 16.873 1.00 18.06 11 ALA B C 1
ATOM 1378 O O . ALA B 1 14 ? 14.901 21.153 17.270 1.00 19.33 11 ALA B O 1
ATOM 1380 N N . VAL B 1 15 ? 16.366 20.407 15.749 1.00 18.25 12 VAL B N 1
ATOM 1381 C CA . VAL B 1 15 ? 15.338 19.803 14.905 1.00 17.93 12 VAL B CA 1
ATOM 1382 C C . VAL B 1 15 ? 14.577 18.727 15.681 1.00 17.51 12 VAL B C 1
ATOM 1383 O O . VAL B 1 15 ? 13.354 18.611 15.574 1.00 16.55 12 VAL B O 1
ATOM 1387 N N . GLN B 1 16 ? 15.311 17.941 16.459 1.00 17.28 13 GLN B N 1
ATOM 1388 C CA . GLN B 1 16 ? 14.697 16.895 17.293 1.00 17.45 13 GLN B CA 1
ATOM 1389 C C . GLN B 1 16 ? 13.742 17.485 18.349 1.00 17.73 13 GLN B C 1
ATOM 1390 O O . GLN B 1 16 ? 12.814 16.796 18.773 1.00 18.32 13 GLN B O 1
ATOM 1396 N N . ALA B 1 17 ? 13.972 18.740 18.775 1.00 16.68 14 ALA B N 1
ATOM 1397 C CA . ALA B 1 17 ? 13.093 19.367 19.800 1.00 17.14 14 ALA B CA 1
ATOM 1398 C C . ALA B 1 17 ? 11.734 19.781 19.216 1.00 17.08 14 ALA B C 1
ATOM 1399 O O . ALA B 1 17 ? 10.846 20.140 19.958 1.00 16.77 14 ALA B O 1
ATOM 1401 N N . THR B 1 18 ? 11.589 19.749 17.894 1.00 17.30 15 THR B N 1
ATOM 1402 C CA . THR B 1 18 ? 10.341 20.174 17.251 1.00 18.11 15 THR B CA 1
ATOM 1403 C C . THR B 1 18 ? 9.133 19.382 17.773 1.00 18.46 15 THR B C 1
ATOM 1404 O O . THR B 1 18 ? 8.085 19.947 18.032 1.00 17.40 15 THR B O 1
ATOM 1408 N N . ARG B 1 19 ? 9.270 18.062 17.871 1.00 18.05 16 ARG B N 1
ATOM 1409 C CA . ARG B 1 19 ? 8.173 17.233 18.376 1.00 19.63 16 ARG B CA 1
ATOM 1410 C C . ARG B 1 19 ? 7.763 17.553 19.840 1.00 19.15 16 ARG B C 1
ATOM 1411 O O . ARG B 1 19 ? 6.580 17.840 20.089 1.00 19.51 16 ARG B O 1
ATOM 1419 N N . PRO B 1 20 ? 8.708 17.517 20.816 1.00 18.97 17 PRO B N 1
ATOM 1420 C CA . PRO B 1 20 ? 8.275 17.982 22.162 1.00 19.22 17 PRO B CA 1
ATOM 1421 C C . PRO B 1 20 ? 7.844 19.464 22.208 1.00 18.62 17 PRO B C 1
ATOM 1422 O O . PRO B 1 20 ? 6.909 19.785 22.935 1.00 19.17 17 PRO B O 1
ATOM 1426 N N . LEU B 1 21 ? 8.462 20.336 21.412 1.00 17.76 18 LEU B N 1
ATOM 1427 C CA . LEU B 1 21 ? 8.010 21.733 21.322 1.00 17.59 18 LEU B CA 1
ATOM 1428 C C . LEU B 1 21 ? 6.514 21.846 20.952 1.00 17.98 18 LEU B C 1
ATOM 1429 O O . LEU B 1 21 ? 5.754 22.581 21.588 1.00 17.86 18 LEU B O 1
ATOM 1434 N N . LEU B 1 22 ? 6.101 21.122 19.913 1.00 18.10 19 LEU B N 1
ATOM 1435 C CA . LEU B 1 22 ? 4.715 21.176 19.455 1.00 18.42 19 LEU B CA 1
ATOM 1436 C C . LEU B 1 22 ? 3.748 20.690 20.537 1.00 18.57 19 LEU B C 1
ATOM 1437 O O . LEU B 1 22 ? 2.728 21.327 20.766 1.00 19.30 19 LEU B O 1
ATOM 1442 N N A ARG B 1 23 ? 4.065 19.564 21.183 0.50 18.42 20 ARG B N 1
ATOM 1443 N N B ARG B 1 23 ? 4.065 19.558 21.172 0.50 18.68 20 ARG B N 1
ATOM 1444 C CA A ARG B 1 23 ? 3.318 19.066 22.351 0.50 18.88 20 ARG B CA 1
ATOM 1445 C CA B ARG B 1 23 ? 3.358 19.068 22.366 0.50 19.44 20 ARG B CA 1
ATOM 1446 C C A ARG B 1 23 ? 3.221 20.107 23.487 0.50 19.04 20 ARG B C 1
ATOM 1447 C C B ARG B 1 23 ? 3.212 20.154 23.437 0.50 19.36 20 ARG B C 1
ATOM 1448 O O A ARG B 1 23 ? 2.149 20.280 24.092 0.50 19.11 20 ARG B O 1
ATOM 1449 O O B ARG B 1 23 ? 2.107 20.395 23.952 0.50 19.58 20 ARG B O 1
ATOM 1464 N N . ASN B 1 24 ? 4.329 20.786 23.783 1.00 19.06 21 ASN B N 1
ATOM 1465 C CA . ASN B 1 24 ? 4.356 21.832 24.837 1.00 18.84 21 ASN B CA 1
ATOM 1466 C C . ASN B 1 24 ? 3.565 23.103 24.467 1.00 19.36 21 ASN B C 1
ATOM 1467 O O . ASN B 1 24 ? 2.869 23.699 25.312 1.00 19.99 21 ASN B O 1
ATOM 1472 N N . ILE B 1 25 ? 3.680 23.523 23.212 1.00 18.68 22 ILE B N 1
ATOM 1473 C CA . ILE B 1 25 ? 2.882 24.642 22.723 1.00 18.43 22 ILE B CA 1
ATOM 1474 C C . ILE B 1 25 ? 1.406 24.313 22.947 1.00 18.52 22 ILE B C 1
ATOM 1475 O O . ILE B 1 25 ? 0.684 25.100 23.523 1.00 17.26 22 ILE B O 1
ATOM 1480 N N . THR B 1 26 ? 0.972 23.142 22.496 1.00 18.68 23 THR B N 1
ATOM 1481 C CA . THR B 1 26 ? -0.432 22.756 22.598 1.00 19.38 23 THR B CA 1
ATOM 1482 C C . THR B 1 26 ? -0.925 22.762 24.035 1.00 18.90 23 THR B C 1
ATOM 1483 O O . THR B 1 26 ? -1.990 23.342 24.328 1.00 19.51 23 THR B O 1
ATOM 1487 N N . ALA B 1 27 ? -0.159 22.120 24.917 1.00 17.99 24 ALA B N 1
ATOM 1488 C CA . ALA B 1 27 ? -0.480 22.058 26.344 1.00 18.64 24 ALA B CA 1
ATOM 1489 C C . ALA B 1 27 ? -0.478 23.463 26.992 1.00 17.98 24 ALA B C 1
ATOM 1490 O O . ALA B 1 27 ? -1.354 23.771 27.772 1.00 17.97 2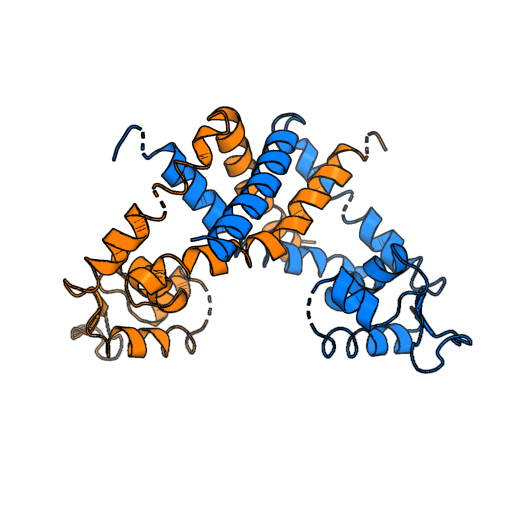4 ALA B O 1
ATOM 1492 N N . ALA B 1 28 ? 0.492 24.308 26.651 1.00 17.13 25 ALA B N 1
ATOM 1493 C CA . ALA B 1 28 ? 0.526 25.696 27.176 1.00 17.41 25 ALA B CA 1
ATOM 1494 C C . ALA B 1 28 ? -0.647 26.519 26.652 1.00 17.21 25 ALA B C 1
ATOM 1495 O O . ALA B 1 28 ? -1.314 27.229 27.417 1.00 17.60 25 ALA B O 1
ATOM 1497 N N . VAL B 1 29 ? -0.900 26.434 25.344 1.00 16.25 26 VAL B N 1
ATOM 1498 C CA . VAL B 1 29 ? -2.047 27.108 24.738 1.00 16.05 26 VAL B CA 1
ATOM 1499 C C . VAL B 1 29 ? -3.351 26.691 25.466 1.00 16.39 26 VAL B C 1
ATOM 1500 O O . VAL B 1 29 ? -4.172 27.539 25.820 1.00 15.64 26 VAL B O 1
ATOM 1504 N N . GLU B 1 30 ? -3.533 25.396 25.679 1.00 17.40 27 GLU B N 1
ATOM 1505 C CA . GLU B 1 30 ? -4.757 24.879 26.342 1.00 18.74 27 GLU B CA 1
ATOM 1506 C C . GLU B 1 30 ? -5.021 25.503 27.719 1.00 18.70 27 GLU B C 1
ATOM 1507 O O . GLU B 1 30 ? -6.171 25.752 28.114 1.00 18.09 27 GLU B O 1
ATOM 1513 N N A ARG B 1 31 ? -3.947 25.719 28.471 0.60 19.49 28 ARG B N 1
ATOM 1514 N N B ARG B 1 31 ? -3.960 25.777 28.461 0.40 19.60 28 ARG B N 1
ATOM 1515 C CA A ARG B 1 31 ? -4.041 26.408 29.760 0.60 19.66 28 ARG B CA 1
ATOM 1516 C CA B ARG B 1 31 ? -4.133 26.374 29.784 0.40 19.97 28 ARG B CA 1
ATOM 1517 C C A ARG B 1 31 ? -4.742 27.759 29.619 0.60 19.59 28 ARG B C 1
ATOM 1518 C C B ARG B 1 31 ? -4.653 27.822 29.703 0.40 19.83 28 ARG B C 1
ATOM 1519 O O A ARG B 1 31 ? -5.646 28.093 30.389 0.60 19.03 28 ARG B O 1
ATOM 1520 O O B ARG B 1 31 ? -5.381 28.274 30.588 0.40 19.51 28 ARG B O 1
ATOM 1535 N N . GLY B 1 32 ? -4.333 28.525 28.615 1.00 19.48 29 GLY B N 1
ATOM 1536 C CA . GLY B 1 32 ? -4.938 29.835 28.358 1.00 19.30 29 GLY B CA 1
ATOM 1537 C C . GLY B 1 32 ? -6.358 29.752 27.790 1.00 19.31 29 GLY B C 1
ATOM 1538 O O . GLY B 1 32 ? -7.239 30.540 28.167 1.00 19.30 29 GLY B O 1
ATOM 1539 N N . THR B 1 33 ? -6.607 28.798 26.893 1.00 16.89 30 THR B N 1
ATOM 1540 C CA . THR B 1 33 ? -7.932 28.708 26.275 1.00 16.90 30 THR B CA 1
ATOM 1541 C C . THR B 1 33 ? -8.975 28.254 27.289 1.00 16.44 30 THR B C 1
ATOM 1542 O O . THR B 1 33 ? -10.094 28.744 27.266 1.00 17.11 30 THR B O 1
ATOM 1546 N N . LEU B 1 34 ? -8.623 27.328 28.189 1.00 16.17 31 LEU B N 1
ATOM 1547 C CA . LEU B 1 34 ? -9.618 26.834 29.166 1.00 16.02 31 LEU B CA 1
ATOM 1548 C C . LEU B 1 34 ? -10.051 27.913 30.171 1.00 16.24 31 LEU B C 1
ATOM 1549 O O . LEU B 1 34 ? -11.186 27.879 30.677 1.00 16.30 31 LEU B O 1
ATOM 1554 N N . ARG B 1 35 ? -9.154 28.848 30.472 1.00 16.38 32 ARG B N 1
ATOM 1555 C CA . ARG B 1 35 ? -9.536 30.045 31.252 1.00 18.27 32 ARG B CA 1
ATOM 1556 C C . ARG B 1 35 ? -10.685 30.823 30.598 1.00 18.27 32 ARG B C 1
ATOM 1557 O O . ARG B 1 35 ? -11.500 31.408 31.300 1.00 17.63 32 ARG B O 1
ATOM 1565 N N . GLU B 1 36 ? -10.760 30.801 29.261 1.00 18.08 33 GLU B N 1
ATOM 1566 C CA . GLU B 1 36 ? -11.893 31.426 28.536 1.00 18.66 33 GLU B CA 1
ATOM 1567 C C . GLU B 1 36 ? -12.976 30.434 28.136 1.00 18.62 33 GLU B C 1
ATOM 1568 O O . GLU B 1 36 ? -13.822 30.752 27.302 1.00 19.36 33 GLU B O 1
ATOM 1574 N N . GLY B 1 37 ? -12.918 29.228 28.699 1.00 17.45 34 GLY B N 1
ATOM 1575 C CA . GLY B 1 37 ? -13.945 28.214 28.502 1.00 16.69 34 GLY B CA 1
ATOM 1576 C C . GLY B 1 37 ? -13.918 27.479 27.176 1.00 16.88 34 GLY B C 1
ATOM 1577 O O . GLY B 1 37 ? -14.949 26.952 26.746 1.00 17.07 34 GLY B O 1
ATOM 1578 N N . VAL B 1 38 ? -12.767 27.459 26.503 1.00 16.39 35 VAL B N 1
ATOM 1579 C CA . VAL B 1 38 ? -12.687 26.767 25.215 1.00 16.27 35 VAL B CA 1
ATOM 1580 C C . VAL B 1 38 ? -11.449 25.875 25.126 1.00 16.50 35 VAL B C 1
ATOM 1581 O O . VAL B 1 38 ? -10.482 26.064 25.866 1.00 16.90 35 VAL B O 1
ATOM 1585 N N . THR B 1 39 ? -11.497 24.903 24.218 1.00 16.12 36 THR B N 1
ATOM 1586 C CA . THR B 1 39 ? -10.377 24.018 23.965 1.00 16.17 36 THR B CA 1
ATOM 1587 C C . THR B 1 39 ? -9.404 24.603 22.936 1.00 16.02 36 THR B C 1
ATOM 1588 O O . THR B 1 39 ? -9.723 25.607 22.271 1.00 15.61 36 THR B O 1
ATOM 1592 N N . VAL B 1 40 ? -8.258 23.938 22.743 1.00 16.71 37 VAL B N 1
ATOM 1593 C CA . VAL B 1 40 ? -7.263 24.353 21.727 1.00 17.15 37 VAL B CA 1
ATOM 1594 C C . VAL B 1 40 ? -7.816 24.280 20.298 1.00 17.44 37 VAL B C 1
ATOM 1595 O O . VAL B 1 40 ? -7.584 25.185 19.477 1.00 17.21 37 VAL B O 1
ATOM 1599 N N . GLY B 1 41 ? -8.551 23.212 20.019 1.00 17.54 38 GLY B N 1
ATOM 1600 C CA . GLY B 1 41 ? -9.193 23.015 18.718 1.00 17.66 38 GLY B CA 1
ATOM 1601 C C . GLY B 1 41 ? -10.238 24.096 18.463 1.00 17.84 38 GLY B C 1
ATOM 1602 O O . GLY B 1 41 ? -10.287 24.639 17.369 1.00 18.79 38 GLY B O 1
ATOM 1603 N N . GLN B 1 42 ? -11.096 24.379 19.454 1.00 17.37 39 GLN B N 1
ATOM 1604 C CA . GLN B 1 42 ? -12.040 25.479 19.347 1.00 17.01 39 GLN B CA 1
ATOM 1605 C C . GLN B 1 42 ? -11.354 26.817 19.094 1.00 17.03 39 GLN B C 1
ATOM 1606 O O . GLN B 1 42 ? -11.798 27.579 18.234 1.00 15.85 39 GLN B O 1
ATOM 1612 N N . ARG B 1 43 ? -10.277 27.104 19.838 1.00 16.20 40 ARG B N 1
ATOM 1613 C CA . ARG B 1 43 ? -9.483 28.295 19.586 1.00 16.49 40 ARG B CA 1
ATOM 1614 C C . ARG B 1 43 ? -9.021 28.378 18.122 1.00 16.33 40 ARG B C 1
ATOM 1615 O O . ARG B 1 43 ? -9.044 29.443 17.526 1.00 16.70 40 ARG B O 1
ATOM 1623 N N . ALA B 1 44 ? -8.548 27.271 17.560 1.00 16.80 41 ALA B N 1
ATOM 1624 C CA . ALA B 1 44 ? -8.049 27.277 16.172 1.00 17.56 41 ALA B CA 1
ATOM 1625 C C . ALA B 1 44 ? -9.146 27.770 15.230 1.00 18.33 41 ALA B C 1
ATOM 1626 O O . ALA B 1 44 ? -8.886 28.617 14.356 1.00 18.90 41 ALA B O 1
ATOM 1628 N N . ILE B 1 45 ? -10.371 27.277 15.432 1.00 17.73 42 ILE B N 1
ATOM 1629 C CA . ILE B 1 45 ? -11.531 27.667 14.583 1.00 17.52 42 ILE B CA 1
ATOM 1630 C C . ILE B 1 45 ? -11.906 29.130 14.799 1.00 17.19 42 ILE B C 1
ATOM 1631 O O . ILE B 1 45 ? -12.156 29.843 13.842 1.00 16.92 42 ILE B O 1
ATOM 1636 N N . LEU B 1 46 ? -11.943 29.579 16.060 1.00 16.94 43 LEU B N 1
ATOM 1637 C CA . LEU B 1 46 ? -12.206 30.988 16.345 1.00 17.58 43 LEU B CA 1
ATOM 1638 C C . LEU B 1 46 ? -11.151 31.886 15.720 1.00 17.11 43 LEU B C 1
ATOM 1639 O O . LEU B 1 46 ? -11.474 32.923 15.151 1.00 17.03 43 LEU B O 1
ATOM 1644 N N . GLU B 1 47 ? -9.879 31.499 15.820 1.00 17.45 44 GLU B N 1
ATOM 1645 C CA . GLU B 1 47 ? -8.818 32.300 15.206 1.00 17.76 44 GLU B CA 1
ATOM 1646 C C . GLU B 1 47 ? -9.006 32.345 13.686 1.00 18.15 44 GLU B C 1
ATOM 1647 O O . GLU B 1 47 ? -8.853 33.392 13.080 1.00 17.70 44 GLU B O 1
ATOM 1653 N N . GLY B 1 48 ? -9.294 31.190 13.083 1.00 17.65 45 GLY B N 1
ATOM 1654 C CA . GLY B 1 48 ? -9.579 31.101 11.640 1.00 17.82 45 GLY B CA 1
ATOM 1655 C C . GLY B 1 48 ? -10.697 32.039 11.186 1.00 18.45 45 GLY B C 1
ATOM 1656 O O . GLY B 1 48 ? -10.554 32.731 10.169 1.00 18.16 45 GLY B O 1
ATOM 1657 N N . LEU B 1 49 ? -11.793 32.093 11.952 1.00 17.18 46 LEU B N 1
ATOM 1658 C CA . LEU B 1 49 ? -12.925 32.948 11.598 1.00 17.58 46 LEU B CA 1
ATOM 1659 C C . LEU B 1 49 ? -12.662 34.407 11.923 1.00 18.79 46 LEU B C 1
ATOM 1660 O O . LEU B 1 49 ? -13.240 35.290 11.310 1.00 20.23 46 LEU B O 1
ATOM 1665 N N . SER B 1 50 ? -11.762 34.659 12.860 1.00 19.04 47 SER B N 1
ATOM 1666 C CA . SER B 1 50 ? -11.335 36.026 13.141 1.00 20.41 47 SER B CA 1
ATOM 1667 C C . SER B 1 50 ? -10.569 36.550 11.929 1.00 20.39 47 SER B C 1
ATOM 1668 O O . SER B 1 50 ? -10.728 37.701 11.532 1.00 20.34 47 SER B O 1
ATOM 1671 N N . LEU B 1 51 ? -9.746 35.683 11.340 1.00 20.56 48 LEU B N 1
ATOM 1672 C CA . LEU B 1 51 ? -8.949 36.053 10.174 1.00 21.45 48 LEU B CA 1
ATOM 1673 C C . LEU B 1 51 ? -9.775 36.159 8.893 1.00 21.21 48 LEU B C 1
ATOM 1674 O O . LEU B 1 51 ? -9.508 37.029 8.064 1.00 21.02 48 LEU B O 1
ATOM 1679 N N . THR B 1 52 ? -10.749 35.255 8.718 1.00 20.02 49 THR B N 1
ATOM 1680 C CA . THR B 1 52 ? -11.563 35.256 7.507 1.00 20.49 49 THR B CA 1
ATOM 1681 C C . THR B 1 52 ? -13.053 35.126 7.889 1.00 20.26 49 THR B C 1
ATOM 1682 O O . THR B 1 52 ? -13.606 34.014 7.836 1.00 19.94 49 THR B O 1
ATOM 1686 N N . PRO B 1 53 ? -13.688 36.235 8.334 1.00 20.67 50 PRO B N 1
ATOM 1687 C CA . PRO B 1 53 ? -15.122 36.187 8.640 1.00 20.56 50 PRO B CA 1
ATOM 1688 C C . PRO B 1 53 ? -15.898 35.696 7.423 1.00 20.45 50 PRO B C 1
ATOM 1689 O O . PRO B 1 53 ? -15.543 36.036 6.276 1.00 20.37 50 PRO B O 1
ATOM 1693 N N . GLY B 1 54 ? -16.892 34.854 7.647 1.00 19.30 51 GLY B N 1
ATOM 1694 C CA . GLY B 1 54 ? -17.694 34.331 6.519 1.00 18.27 51 GLY B CA 1
ATOM 1695 C C . GLY B 1 54 ? -17.113 33.155 5.777 1.00 19.09 51 GLY B C 1
ATOM 1696 O O . GLY B 1 54 ? -17.665 32.744 4.773 1.00 19.41 51 GLY B O 1
ATOM 1697 N N . ALA B 1 55 ? -16.001 32.580 6.254 1.00 19.25 52 ALA B N 1
ATOM 1698 C CA . ALA B 1 55 ? -15.416 31.392 5.586 1.00 18.28 52 ALA B CA 1
ATOM 1699 C C . ALA B 1 55 ? -16.386 30.226 5.631 1.00 18.40 52 ALA B C 1
ATOM 1700 O O . ALA B 1 55 ? -17.190 30.111 6.562 1.00 16.88 52 ALA B O 1
ATOM 1702 N N . THR B 1 56 ? -16.276 29.338 4.644 1.00 18.36 53 THR B N 1
ATOM 1703 C CA . THR B 1 56 ? -16.974 28.060 4.667 1.00 17.99 53 THR B CA 1
ATOM 1704 C C . THR B 1 56 ? -16.147 27.048 5.475 1.00 17.88 53 THR B C 1
ATOM 1705 O O . THR B 1 56 ? -14.964 27.289 5.772 1.00 17.65 53 THR B O 1
ATOM 1709 N N . ALA B 1 57 ? -16.763 25.925 5.844 1.00 17.36 54 ALA B N 1
ATOM 1710 C CA . ALA B 1 57 ? -16.036 24.859 6.509 1.00 17.17 54 ALA B CA 1
ATOM 1711 C C . ALA B 1 57 ? -14.889 24.323 5.633 1.00 17.39 54 ALA B C 1
ATOM 1712 O O . ALA B 1 57 ? -13.766 24.141 6.139 1.00 18.35 54 ALA B O 1
ATOM 1714 N N . PRO B 1 58 ? -15.138 24.043 4.330 1.00 17.37 55 PRO B N 1
ATOM 1715 C CA . PRO B 1 58 ? -13.982 23.664 3.503 1.00 17.21 55 PRO B CA 1
ATOM 1716 C C . PRO B 1 58 ? -12.849 24.691 3.449 1.00 17.80 55 PRO B C 1
ATOM 1717 O O . PRO B 1 58 ? -11.671 24.303 3.516 1.00 17.94 55 PRO B O 1
ATOM 1721 N N . GLN B 1 59 ? -13.185 25.979 3.326 1.00 18.35 56 GLN B N 1
ATOM 1722 C CA . GLN B 1 59 ? -12.169 27.029 3.370 1.00 19.30 56 GLN B CA 1
ATOM 1723 C C . GLN B 1 59 ? -11.368 27.053 4.667 1.00 20.49 56 GLN B C 1
ATOM 1724 O O . GLN B 1 59 ? -10.147 27.177 4.632 1.00 20.19 56 GLN B O 1
ATOM 1730 N N . LEU B 1 60 ? -12.051 26.945 5.809 1.00 21.02 57 LEU B N 1
ATOM 1731 C CA . LEU B 1 60 ? -11.372 26.826 7.099 1.00 21.93 57 LEU B CA 1
ATOM 1732 C C . LEU B 1 60 ? -10.460 25.623 7.166 1.00 21.85 57 LEU B C 1
ATOM 1733 O O . LEU B 1 60 ? -9.336 25.732 7.656 1.00 21.98 57 LEU B O 1
ATOM 1738 N N . GLY B 1 61 ? -10.958 24.469 6.721 1.00 21.26 58 GLY B N 1
ATOM 1739 C CA . GLY B 1 61 ? -10.132 23.267 6.605 1.00 20.94 58 GLY B CA 1
ATOM 1740 C C . GLY B 1 61 ? -8.845 23.490 5.804 1.00 21.99 58 GLY B C 1
ATOM 1741 O O . GLY B 1 61 ? -7.762 23.099 6.251 1.00 22.42 58 GLY B O 1
ATOM 1742 N N . ALA B 1 62 ? -8.952 24.084 4.611 1.00 20.71 59 ALA B N 1
ATOM 1743 C CA . ALA B 1 62 ? -7.771 24.423 3.811 1.00 21.63 59 ALA B CA 1
ATOM 1744 C C . ALA B 1 62 ? -6.839 25.401 4.537 1.00 21.81 59 ALA B C 1
ATOM 1745 O O . ALA B 1 62 ? -5.622 25.204 4.533 1.00 22.52 59 ALA B O 1
ATOM 1747 N N . ALA B 1 63 ? -7.392 26.454 5.144 1.00 21.67 60 ALA B N 1
ATOM 1748 C CA . ALA B 1 63 ? -6.561 27.488 5.798 1.00 22.97 60 ALA B CA 1
ATOM 1749 C C . ALA B 1 63 ? -5.853 26.938 7.023 1.00 23.80 60 ALA B C 1
ATOM 1750 O O . ALA B 1 63 ? -4.723 27.294 7.300 1.00 24.58 60 ALA B O 1
ATOM 1752 N N . LEU B 1 64 ? -6.527 26.077 7.770 1.00 23.95 61 LEU B N 1
ATOM 1753 C CA . LEU B 1 64 ? -5.951 25.535 8.998 1.00 25.56 61 LEU B CA 1
ATOM 1754 C C . LEU B 1 64 ? -5.207 24.212 8.764 1.00 26.65 61 LEU B C 1
ATOM 1755 O O . LEU B 1 64 ? -4.607 23.660 9.701 1.00 26.51 61 LEU B O 1
ATOM 1760 N N A GLN B 1 65 ? -5.256 23.716 7.526 0.50 27.42 62 GLN B N 1
ATOM 1761 N N B GLN B 1 65 ? -5.282 23.699 7.536 0.50 27.71 62 GLN B N 1
ATOM 1762 C CA A GLN B 1 65 ? -4.719 22.397 7.155 0.50 28.71 62 GLN B CA 1
ATOM 1763 C CA B GLN B 1 65 ? -4.721 22.391 7.186 0.50 29.27 62 GLN B CA 1
ATOM 1764 C C A GLN B 1 65 ? -5.234 21.305 8.112 0.50 29.51 62 GLN B C 1
ATOM 1765 C C B GLN B 1 65 ? -5.237 21.282 8.107 0.50 29.86 62 GLN B C 1
ATOM 1766 O O A GLN B 1 65 ? -4.456 20.594 8.759 0.50 29.02 62 GLN B O 1
ATOM 1767 O O B GLN B 1 65 ? -4.463 20.528 8.714 0.50 29.46 62 GLN B O 1
ATOM 1786 N N . LYS B 1 67 ? -8.528 18.272 8.661 1.00 30.89 64 LYS B N 1
ATOM 1787 C CA . LYS B 1 67 ? -9.454 17.400 7.977 1.00 31.32 64 LYS B CA 1
ATOM 1788 C C . LYS B 1 67 ? -10.893 17.870 8.192 1.00 30.98 64 LYS B C 1
ATOM 1789 O O . LYS B 1 67 ? -11.224 18.416 9.250 1.00 29.24 64 LYS B O 1
ATOM 1795 N N . ARG B 1 68 ? -11.723 17.646 7.176 1.00 29.97 65 ARG B N 1
ATOM 1796 C CA . ARG B 1 68 ? -13.136 17.965 7.214 1.00 30.72 65 ARG B CA 1
ATOM 1797 C C . ARG B 1 68 ? -13.825 17.502 8.514 1.00 30.12 65 ARG B C 1
ATOM 1798 O O . ARG B 1 68 ? -14.550 18.266 9.121 1.00 29.70 65 ARG B O 1
ATOM 1806 N N A GLN B 1 69 ? -13.581 16.253 8.915 0.50 29.83 66 GLN B N 1
ATOM 1807 N N B GLN B 1 69 ? -13.593 16.251 8.914 0.50 29.99 66 GLN B N 1
ATOM 1808 C CA A GLN B 1 69 ? -14.195 15.651 10.107 0.50 29.60 66 GLN B CA 1
ATOM 1809 C CA B GLN B 1 69 ? -14.234 15.668 10.100 0.50 29.93 66 GLN B CA 1
ATOM 1810 C C A GLN B 1 69 ? -13.932 16.485 11.363 0.50 29.02 66 GLN B C 1
ATOM 1811 C C B GLN B 1 69 ? -13.927 16.458 11.384 0.50 29.20 66 GLN B C 1
ATOM 1812 O O A GLN B 1 69 ? -14.819 16.711 12.190 0.50 28.24 66 GLN B O 1
ATOM 1813 O O B GLN B 1 69 ? -14.786 16.629 12.253 0.50 28.40 66 GLN B O 1
ATOM 1824 N N . TYR B 1 70 ? -12.693 16.929 11.498 1.00 28.47 67 TYR B N 1
ATOM 1825 C CA . TYR B 1 70 ? -12.266 17.681 12.663 1.00 27.92 67 TYR B CA 1
ATOM 1826 C C . TYR B 1 70 ? -12.892 19.084 12.647 1.00 25.38 67 TYR B C 1
ATOM 1827 O O . TYR B 1 70 ? -13.392 19.551 13.648 1.00 24.58 67 TYR B O 1
ATOM 1836 N N . ILE B 1 71 ? -12.862 19.745 11.489 1.00 23.97 68 ILE B N 1
ATOM 1837 C CA . ILE B 1 71 ? -13.449 21.077 11.348 1.00 22.22 68 ILE B CA 1
ATOM 1838 C C . ILE B 1 71 ? -14.951 21.002 11.680 1.00 22.15 68 ILE B C 1
ATOM 1839 O O . ILE B 1 71 ? -15.486 21.852 12.407 1.00 21.45 68 ILE B O 1
ATOM 1844 N N A SER B 1 72 ? -15.610 19.968 11.157 0.50 21.48 69 SER B N 1
ATOM 1845 N N B SER B 1 72 ? -15.616 19.974 11.154 0.50 21.96 69 SER B N 1
ATOM 1846 C CA A SER B 1 72 ? -17.043 19.767 11.341 0.50 21.29 69 SER B CA 1
ATOM 1847 C CA B SER B 1 72 ? -17.051 19.811 11.339 0.50 22.27 69 SER B CA 1
ATOM 1848 C C A SER B 1 72 ? -17.411 19.635 12.813 0.50 21.53 69 SER B C 1
ATOM 1849 C C B SER B 1 72 ? -17.408 19.652 12.820 0.50 22.06 69 SER B C 1
ATOM 1850 O O A SER B 1 72 ? -18.373 20.249 13.279 0.50 21.81 69 SER B O 1
ATOM 1851 O O B SER B 1 72 ? -18.364 20.265 13.299 0.50 22.32 69 SER B O 1
ATOM 1856 N N . ARG B 1 73 ? -16.633 18.841 13.540 1.00 21.68 70 ARG B N 1
ATOM 1857 C CA . ARG B 1 73 ? -16.885 18.594 14.949 1.00 21.97 70 ARG B CA 1
ATOM 1858 C C . ARG B 1 73 ? -16.706 19.882 15.738 1.00 20.22 70 ARG B C 1
ATOM 1859 O O . ARG B 1 73 ? -17.542 20.242 16.559 1.00 19.63 70 ARG B O 1
ATOM 1867 N N . ILE B 1 74 ? -15.604 20.582 15.482 1.00 18.95 71 ILE B N 1
ATOM 1868 C CA . ILE B 1 74 ? -15.326 21.824 16.214 1.00 18.55 71 ILE B CA 1
ATOM 1869 C C . ILE B 1 74 ? -16.329 22.929 15.902 1.00 18.80 71 ILE B C 1
ATOM 1870 O O . ILE B 1 74 ? -16.748 23.653 16.810 1.00 18.10 71 ILE B O 1
ATOM 1875 N N . LEU B 1 75 ? -16.708 23.076 14.633 1.00 18.54 72 LEU B N 1
ATOM 1876 C CA . LEU B 1 75 ? -17.750 24.063 14.286 1.00 18.81 72 LEU B CA 1
ATOM 1877 C C . LEU B 1 75 ? -19.017 23.830 15.105 1.00 18.99 72 LEU B C 1
ATOM 1878 O O . LEU B 1 75 ? -19.596 24.761 15.649 1.00 19.73 72 LEU B O 1
ATOM 1883 N N . GLN B 1 76 ? -19.431 22.586 15.218 1.00 19.86 73 GLN B N 1
ATOM 1884 C CA . GLN B 1 76 ? -20.620 22.256 16.013 1.00 21.17 73 GLN B CA 1
ATOM 1885 C C . GLN B 1 76 ? -20.453 22.644 17.478 1.00 20.51 73 GLN B C 1
ATOM 1886 O O . GLN B 1 76 ? -21.352 23.217 18.078 1.00 19.92 73 GLN B O 1
ATOM 1892 N N . GLU B 1 77 ? -19.289 22.358 18.046 1.00 20.42 74 GLU B N 1
ATOM 1893 C CA . GLU B 1 77 ? -19.027 22.677 19.450 1.00 19.67 74 GLU B CA 1
ATOM 1894 C C . GLU B 1 77 ? -19.099 24.174 19.680 1.00 19.74 74 GLU B C 1
ATOM 1895 O O . GLU B 1 77 ? -19.758 24.620 20.630 1.00 18.88 74 GLU B O 1
ATOM 1901 N N . VAL B 1 78 ? -18.436 24.966 18.830 1.00 18.40 75 VAL B N 1
ATOM 1902 C CA . VAL B 1 78 ? -18.427 26.437 19.051 1.00 18.40 75 VAL B CA 1
ATOM 1903 C C . VAL B 1 78 ? -19.785 27.087 18.725 1.00 18.93 75 VAL B C 1
ATOM 1904 O O . VAL B 1 78 ? -20.172 28.072 19.339 1.00 18.08 75 VAL B O 1
ATOM 1908 N N . GLN B 1 79 ? -20.508 26.513 17.770 1.00 20.12 76 GLN B N 1
ATOM 1909 C CA . GLN B 1 79 ? -21.838 26.995 17.473 1.00 22.30 76 GLN B CA 1
ATOM 1910 C C . GLN B 1 79 ? -22.823 26.708 18.627 1.00 22.25 76 GLN B C 1
ATOM 1911 O O . GLN B 1 79 ? -23.593 27.590 19.017 1.00 22.55 76 GLN B O 1
ATOM 1917 N N A ARG B 1 80 ? -22.784 25.488 19.157 0.50 22.52 77 ARG B N 1
ATOM 1918 N N B ARG B 1 80 ? -22.793 25.481 19.145 0.50 22.59 77 ARG B N 1
ATOM 1919 C CA A ARG B 1 80 ? -23.586 25.091 20.327 0.50 22.70 77 ARG B CA 1
ATOM 1920 C CA B ARG B 1 80 ? -23.583 25.108 20.326 0.50 22.85 77 ARG B CA 1
ATOM 1921 C C A ARG B 1 80 ? -23.278 25.996 21.523 0.50 22.56 77 ARG B C 1
ATOM 1922 C C B ARG B 1 80 ? -23.303 26.104 21.444 0.50 22.66 77 ARG B C 1
ATOM 1923 O O A ARG B 1 80 ? -24.159 26.304 22.327 0.50 22.44 77 ARG B O 1
ATOM 1924 O O B ARG B 1 80 ? -24.227 26.587 22.108 0.50 22.52 77 ARG B O 1
ATOM 1939 N N . ALA B 1 81 ? -22.023 26.429 21.633 1.00 22.13 78 ALA B N 1
ATOM 1940 C CA . ALA B 1 81 ? -21.609 27.320 22.724 1.00 21.47 78 ALA B CA 1
ATOM 1941 C C . ALA B 1 81 ? -21.945 28.792 22.447 1.00 20.62 78 ALA B C 1
ATOM 1942 O O . ALA B 1 81 ? -21.687 29.662 23.276 1.00 20.69 78 ALA B O 1
ATOM 1944 N N . GLY B 1 82 ? -22.517 29.076 21.285 1.00 20.65 79 GLY B N 1
ATOM 1945 C CA . GLY B 1 82 ? -22.936 30.446 20.952 1.00 19.61 79 GLY B CA 1
ATOM 1946 C C . GLY B 1 82 ? -21.772 31.376 20.568 1.00 19.74 79 GLY B C 1
ATOM 1947 O O . GLY B 1 82 ? -21.875 32.613 20.720 1.00 19.06 79 GLY B O 1
ATOM 1948 N N . LEU B 1 83 ? -20.686 30.797 20.061 1.00 18.22 80 LEU B N 1
ATOM 1949 C CA . LEU B 1 83 ? -19.463 31.562 19.725 1.00 18.35 80 LEU B CA 1
ATOM 1950 C C . LEU B 1 83 ? -19.317 31.888 18.240 1.00 18.10 80 LEU B C 1
ATOM 1951 O O . LEU B 1 83 ? -18.531 32.774 17.872 1.00 18.02 80 LEU B O 1
ATOM 1956 N N . ILE B 1 84 ? -20.052 31.157 17.402 1.00 18.05 81 ILE B N 1
ATOM 1957 C CA . ILE B 1 84 ? -20.117 31.449 15.982 1.00 18.18 81 ILE B CA 1
ATOM 1958 C C . ILE B 1 84 ? -21.576 31.334 15.554 1.00 19.04 81 ILE B C 1
ATOM 1959 O O . ILE B 1 84 ? -22.407 30.750 16.259 1.00 18.67 81 ILE B O 1
ATOM 1964 N N . GLU B 1 85 ? -21.879 31.895 14.389 1.00 18.97 82 GLU B N 1
ATOM 1965 C CA . GLU B 1 85 ? -23.199 31.733 13.799 1.00 18.89 82 GLU B CA 1
ATOM 1966 C C . GLU B 1 85 ? -23.053 31.430 12.311 1.00 18.56 82 GLU B C 1
ATOM 1967 O O . GLU B 1 85 ? -22.046 31.762 11.710 1.00 17.15 82 GLU B O 1
ATOM 1973 N N . ARG B 1 86 ? -24.068 30.796 11.735 1.00 18.31 83 ARG B N 1
ATOM 1974 C CA . ARG B 1 86 ? -24.083 30.476 10.322 1.00 18.28 83 ARG B CA 1
ATOM 1975 C C . ARG B 1 86 ? -25.050 31.458 9.657 1.00 18.08 83 ARG B C 1
ATOM 1976 O O . ARG B 1 86 ? -26.167 31.668 10.147 1.00 17.52 83 ARG B O 1
ATOM 1984 N N . ARG B 1 87 ? -24.620 32.072 8.566 1.00 17.54 84 ARG B N 1
ATOM 1985 C CA . ARG B 1 87 ? -25.541 32.893 7.776 1.00 18.10 84 ARG B CA 1
ATOM 1986 C C . ARG B 1 87 ? -25.841 32.230 6.446 1.00 18.06 84 ARG B C 1
ATOM 1987 O O . ARG B 1 87 ? -25.052 31.382 5.987 1.00 18.70 84 ARG B O 1
ATOM 1995 N N . THR B 1 88 ? -26.977 32.566 5.842 1.00 18.79 85 THR B N 1
ATOM 1996 C CA . THR B 1 88 ? -27.339 31.978 4.558 1.00 20.83 85 THR B CA 1
ATOM 1997 C C . THR B 1 88 ? -26.376 32.449 3.456 1.00 22.00 85 THR B C 1
ATOM 1998 O O . THR B 1 88 ? -25.852 33.587 3.516 1.00 21.64 85 THR B O 1
ATOM 2002 N N . ASN B 1 89 ? -26.152 31.566 2.477 1.00 21.16 86 ASN B N 1
ATOM 2003 C CA . ASN B 1 89 ? -25.338 31.840 1.330 1.00 22.57 86 ASN B CA 1
ATOM 2004 C C . ASN B 1 89 ? -26.287 31.824 0.118 1.00 25.00 86 ASN B C 1
ATOM 2005 O O . ASN B 1 89 ? -26.629 30.757 -0.400 1.00 24.58 86 ASN B O 1
ATOM 2010 N N . PRO B 1 90 ? -26.703 33.009 -0.350 1.00 27.49 87 PRO B N 1
ATOM 2011 C CA . PRO B 1 90 ? -27.681 33.013 -1.442 1.00 29.52 87 PRO B CA 1
ATOM 2012 C C . PRO B 1 90 ? -27.061 32.611 -2.791 1.00 30.04 87 PRO B C 1
ATOM 2013 O O . PRO B 1 90 ? -27.796 32.238 -3.697 1.00 31.81 87 PRO B O 1
ATOM 2017 N N . GLU B 1 91 ? -25.745 32.663 -2.922 1.00 29.77 88 GLU B N 1
ATOM 2018 C CA . GLU B 1 91 ? -25.099 32.252 -4.167 1.00 30.33 88 GLU B CA 1
ATOM 2019 C C . GLU B 1 91 ? -25.016 30.730 -4.311 1.00 28.59 88 GLU B C 1
ATOM 2020 O O . GLU B 1 91 ? -25.229 30.196 -5.395 1.00 29.23 88 GLU B O 1
ATOM 2026 N N . HIS B 1 92 ? -24.667 30.045 -3.224 1.00 25.89 89 HIS B N 1
ATOM 2027 C CA . HIS B 1 92 ? -24.507 28.600 -3.235 1.00 23.33 89 HIS B CA 1
ATOM 2028 C C . HIS B 1 92 ? -24.973 28.113 -1.865 1.00 22.59 89 HIS B C 1
ATOM 2029 O O . HIS B 1 92 ? -24.211 28.150 -0.890 1.00 19.76 89 HIS B O 1
ATOM 2036 N N . ALA B 1 93 ? -26.243 27.705 -1.801 1.00 21.32 90 ALA B N 1
ATOM 2037 C CA . ALA B 1 93 ? -26.907 27.447 -0.530 1.00 22.59 90 ALA B CA 1
ATOM 2038 C C . ALA B 1 93 ? -26.188 26.442 0.395 1.00 22.19 90 ALA B C 1
ATOM 2039 O O . ALA B 1 93 ? -26.199 26.620 1.618 1.00 21.73 90 ALA B O 1
ATOM 2041 N N . ARG B 1 94 ? -25.580 25.402 -0.185 1.00 21.44 91 ARG B N 1
ATOM 2042 C CA . ARG B 1 94 ? -24.891 24.379 0.599 1.00 22.34 91 ARG B C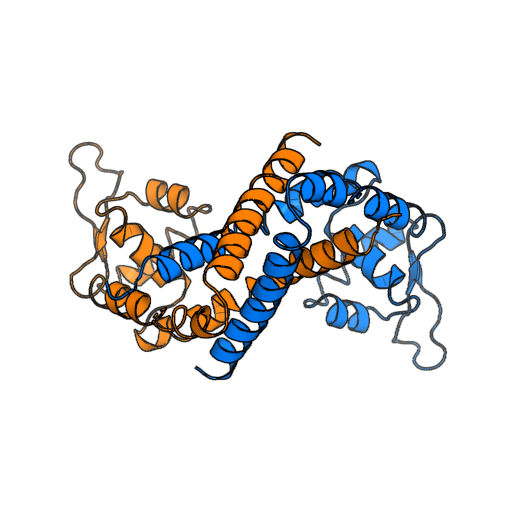A 1
ATOM 2043 C C . ARG B 1 94 ? -23.527 24.830 1.123 1.00 21.06 91 ARG B C 1
ATOM 2044 O O . ARG B 1 94 ? -22.930 24.149 1.952 1.00 21.11 91 ARG B O 1
ATOM 2052 N N . SER B 1 95 ? -23.033 25.969 0.630 1.00 19.72 92 SER B N 1
ATOM 2053 C CA . SER B 1 95 ? -21.748 26.522 1.088 1.00 19.50 92 SER B CA 1
ATOM 2054 C C . SER B 1 95 ? -21.970 27.395 2.314 1.00 19.06 92 SER B C 1
ATOM 2055 O O . SER B 1 95 ? -21.967 28.642 2.227 1.00 18.04 92 SER B O 1
ATOM 2058 N N . HIS B 1 96 ? -22.197 26.733 3.449 1.00 17.87 93 HIS B N 1
ATOM 2059 C CA . HIS B 1 96 ? -22.530 27.437 4.698 1.00 18.50 93 HIS B CA 1
ATOM 2060 C C . HIS B 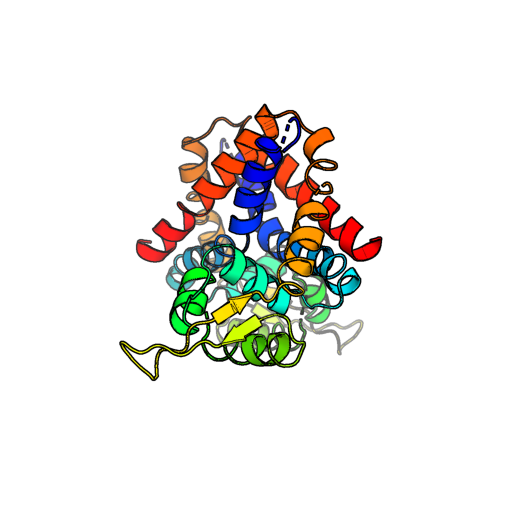1 96 ? -21.358 28.333 5.066 1.00 18.41 93 HIS B C 1
ATOM 2061 O O . HIS B 1 96 ? -20.205 27.899 5.015 1.00 18.20 93 HIS B O 1
ATOM 2068 N N A ARG B 1 97 ? -21.665 29.578 5.419 0.50 18.23 94 ARG B N 1
ATOM 2069 N N B ARG B 1 97 ? -21.673 29.587 5.395 0.50 18.15 94 ARG B N 1
ATOM 2070 C CA A ARG B 1 97 ? -20.652 30.546 5.810 0.50 17.80 94 ARG B CA 1
ATOM 2071 C CA B ARG B 1 97 ? -20.691 30.589 5.801 0.50 17.76 94 ARG B CA 1
ATOM 2072 C C A ARG B 1 97 ? -20.828 30.961 7.272 0.50 17.44 94 ARG B C 1
ATOM 2073 C C B ARG B 1 97 ? -20.834 30.903 7.293 0.50 17.35 94 ARG B C 1
ATOM 2074 O O A ARG B 1 97 ? -21.958 31.157 7.750 0.50 16.85 94 ARG B O 1
ATOM 2075 O O B ARG B 1 97 ? -21.957 30.992 7.813 0.50 16.69 94 ARG B O 1
ATOM 2090 N N . TYR B 1 98 ? -19.706 31.094 7.969 1.00 16.91 95 TYR B N 1
ATOM 2091 C CA . TYR B 1 98 ? -19.704 31.291 9.411 1.00 16.86 95 TYR B CA 1
ATOM 2092 C C . TYR B 1 98 ? -19.029 32.578 9.852 1.00 17.24 95 TYR B C 1
ATOM 2093 O O . TYR B 1 98 ? -18.040 32.978 9.244 1.00 16.57 95 TYR B O 1
ATOM 2102 N N . TRP B 1 99 ? -19.560 33.182 10.927 1.00 16.83 96 TRP B N 1
ATOM 2103 C CA . TRP B 1 99 ? -19.010 34.390 11.527 1.00 18.13 96 TRP B CA 1
ATOM 2104 C C . TRP B 1 99 ? -18.906 34.213 13.026 1.00 18.45 96 TRP B C 1
ATOM 2105 O O . TRP B 1 99 ? -19.776 33.603 13.632 1.00 18.71 96 TRP B O 1
ATOM 2116 N N . LEU B 1 100 ? -17.898 34.831 13.626 1.00 18.29 97 LEU B N 1
ATOM 2117 C CA . LEU B 1 100 ? -17.845 34.932 15.080 1.00 18.93 97 LEU B CA 1
ATOM 2118 C C . LEU B 1 100 ? -19.059 35.706 15.596 1.00 19.09 97 LEU B C 1
ATOM 2119 O O . LEU B 1 100 ? -19.519 36.660 14.949 1.00 17.55 97 LEU B O 1
ATOM 2124 N N . THR B 1 101 ? -19.574 35.297 16.752 1.00 19.16 98 THR B N 1
ATOM 2125 C CA . THR B 1 101 ? -20.546 36.152 17.463 1.00 19.51 98 THR B CA 1
ATOM 2126 C C . THR B 1 101 ? -19.762 37.127 18.339 1.00 19.64 98 THR B C 1
ATOM 2127 O O . THR B 1 101 ? -18.539 36.984 18.461 1.00 18.89 98 THR B O 1
ATOM 2131 N N . PRO B 1 102 ? -20.444 38.162 18.901 1.00 20.31 99 PRO B N 1
ATOM 2132 C CA . PRO B 1 102 ? -19.736 39.042 19.825 1.00 20.47 99 PRO B CA 1
ATOM 2133 C C . PRO B 1 102 ? -19.024 38.296 20.963 1.00 20.56 99 PRO B C 1
ATOM 2134 O O . PRO B 1 102 ? -17.925 38.688 21.331 1.00 21.45 99 PRO B O 1
ATOM 2138 N N A ARG B 1 103 ? -19.633 37.252 21.513 0.60 20.65 100 ARG B N 1
ATOM 2139 N N B ARG B 1 103 ? -19.656 37.239 21.477 0.40 20.76 100 ARG B N 1
ATOM 2140 C CA A ARG B 1 103 ? -18.952 36.465 22.548 0.60 20.92 100 ARG B CA 1
ATOM 2141 C CA B ARG B 1 103 ? -19.086 36.364 22.516 0.40 21.05 100 ARG B CA 1
ATOM 2142 C C A ARG B 1 103 ? -17.716 35.758 21.971 0.60 20.48 100 ARG B C 1
ATOM 2143 C C B ARG B 1 103 ? -17.813 35.649 22.028 0.40 20.54 100 ARG B C 1
ATOM 2144 O O A ARG B 1 103 ? -16.639 35.809 22.575 0.60 19.86 100 ARG B O 1
ATOM 2145 O O B ARG B 1 103 ? -16.813 35.582 22.749 0.40 20.05 100 ARG B O 1
ATOM 2160 N N . GLY B 1 104 ? -17.861 35.125 20.805 1.00 19.73 101 GLY B N 1
ATOM 2161 C CA . GLY B 1 104 ? -16.723 34.397 20.213 1.00 20.25 101 GLY B CA 1
ATOM 2162 C C . GLY B 1 104 ? -15.578 35.344 19.953 1.00 20.52 101 GLY B C 1
ATOM 2163 O O . GLY B 1 104 ? -14.424 35.015 20.183 1.00 20.77 101 GLY B O 1
ATOM 2164 N N A GLU B 1 105 ? -15.910 36.540 19.464 0.50 21.10 102 GLU B N 1
ATOM 2165 N N B GLU B 1 105 ? -15.932 36.543 19.490 0.50 20.97 102 GLU B N 1
ATOM 2166 C CA A GLU B 1 105 ? -14.933 37.588 19.246 0.50 21.34 102 GLU B CA 1
ATOM 2167 C CA B GLU B 1 105 ? -15.000 37.621 19.238 0.50 21.09 102 GLU B CA 1
ATOM 2168 C C A GLU B 1 105 ? -14.207 37.957 20.558 0.50 20.86 102 GLU B C 1
ATOM 2169 C C B GLU B 1 105 ? -14.246 38.048 20.521 0.50 20.72 102 GLU B C 1
ATOM 2170 O O A GLU B 1 105 ? -12.967 38.047 20.591 0.50 20.23 102 GLU B O 1
ATOM 2171 O O B GLU B 1 105 ? -13.024 38.267 20.498 0.50 20.13 102 GLU B O 1
ATOM 2182 N N . ALA B 1 106 ? -14.979 38.149 21.631 1.00 20.35 103 ALA B N 1
ATOM 2183 C CA . ALA B 1 106 ? -14.410 38.545 22.932 1.00 20.13 103 ALA B CA 1
ATOM 2184 C C . ALA B 1 106 ? -13.449 37.456 23.422 1.00 19.85 103 ALA B C 1
ATOM 2185 O O . ALA B 1 106 ? -12.356 37.748 23.900 1.00 19.21 103 ALA B O 1
ATOM 2187 N N . ILE B 1 107 ? -13.857 36.204 23.275 1.00 19.36 104 ILE B N 1
ATOM 2188 C CA . ILE B 1 107 ? -13.026 35.090 23.731 1.00 18.84 104 ILE B CA 1
ATOM 2189 C C . ILE B 1 107 ? -11.701 35.036 22.943 1.00 18.98 104 ILE B C 1
ATOM 2190 O O . ILE B 1 107 ? -10.637 34.964 23.540 1.00 18.17 104 ILE B O 1
ATOM 2195 N N . ILE B 1 108 ? -11.766 35.057 21.609 1.00 18.66 105 ILE B N 1
ATOM 2196 C CA . ILE B 1 108 ? -10.503 34.910 20.839 1.00 19.29 105 ILE B CA 1
ATOM 2197 C C . ILE B 1 108 ? -9.596 36.136 21.043 1.00 19.00 105 ILE B C 1
ATOM 2198 O O . ILE B 1 108 ? -8.382 35.997 21.129 1.00 18.80 105 ILE B O 1
ATOM 2203 N N . THR B 1 109 ? -10.196 37.321 21.192 1.00 19.31 106 THR B N 1
ATOM 2204 C CA . THR B 1 109 ? -9.440 38.529 21.526 1.00 19.60 106 THR B CA 1
ATOM 2205 C C . THR B 1 109 ? -8.692 38.372 22.848 1.00 19.21 106 THR B C 1
ATOM 2206 O O . THR B 1 109 ? -7.496 38.681 22.915 1.00 19.43 106 THR B O 1
ATOM 2210 N N . ALA B 1 110 ? -9.385 37.890 23.883 1.00 18.38 107 ALA B N 1
ATOM 2211 C CA . ALA B 1 110 ? -8.756 37.661 25.203 1.00 18.52 107 ALA B CA 1
ATOM 2212 C C . ALA B 1 110 ? -7.649 36.635 25.128 1.00 17.58 107 ALA B C 1
ATOM 2213 O O . ALA B 1 110 ? -6.579 36.832 25.691 1.00 16.99 107 ALA B O 1
ATOM 2215 N N . ILE B 1 111 ? -7.910 35.526 24.433 1.00 17.86 108 ILE B N 1
ATOM 2216 C CA . ILE B 1 111 ? -6.903 34.487 24.301 1.00 17.46 108 ILE B CA 1
ATOM 2217 C C . ILE B 1 111 ? -5.612 35.042 23.638 1.00 17.59 108 ILE B C 1
ATOM 2218 O O . ILE B 1 111 ? -4.491 34.866 24.148 1.00 17.11 108 ILE B O 1
ATOM 2223 N N . ARG B 1 112 ? -5.788 35.710 22.512 1.00 18.33 109 ARG B N 1
ATOM 2224 C CA . ARG B 1 112 ? -4.661 36.279 21.755 1.00 20.93 109 ARG B CA 1
ATOM 2225 C C . ARG B 1 112 ? -3.872 37.311 22.549 1.00 20.33 109 ARG B C 1
ATOM 2226 O O . ARG B 1 112 ? -2.639 37.346 22.483 1.00 21.32 109 ARG B O 1
ATOM 2234 N N . ALA B 1 113 ? -4.566 38.141 23.323 1.00 20.46 110 ALA B N 1
ATOM 2235 C CA . ALA B 1 113 ? -3.861 39.125 24.130 1.00 20.59 110 ALA B CA 1
ATOM 2236 C C . ALA B 1 113 ? -3.031 38.431 25.206 1.00 20.70 110 ALA B C 1
ATOM 2237 O O . ALA B 1 113 ? -1.911 38.840 25.483 1.00 21.43 110 ALA B O 1
ATOM 2239 N N . ASP B 1 114 ? -3.561 37.361 25.790 1.00 20.45 111 ASP B N 1
ATOM 2240 C CA . ASP B 1 114 ? -2.826 36.622 26.816 1.00 21.33 111 ASP B CA 1
ATOM 2241 C C . ASP B 1 114 ? -1.591 35.942 26.208 1.00 20.31 111 ASP B C 1
ATOM 2242 O O . ASP B 1 114 ? -0.499 36.007 26.762 1.00 19.79 111 ASP B O 1
ATOM 2247 N N . GLU B 1 115 ? -1.778 35.299 25.061 1.00 19.59 112 GLU B N 1
ATOM 2248 C CA . GLU B 1 115 ? -0.678 34.624 24.356 1.00 19.54 112 GLU B CA 1
ATOM 2249 C C . GLU B 1 115 ? 0.439 35.577 23.957 1.00 19.03 112 GLU B C 1
ATOM 2250 O O . GLU B 1 115 ? 1.606 35.256 24.089 1.00 19.26 112 GLU B O 1
ATOM 2264 N N . ALA B 1 117 ? 1.116 38.505 25.297 1.00 19.47 114 ALA B N 1
ATOM 2265 C CA . ALA B 1 117 ? 1.761 38.975 26.515 1.00 19.72 114 ALA B CA 1
ATOM 2266 C C . ALA B 1 117 ? 2.792 37.956 26.989 1.00 19.59 114 ALA B C 1
ATOM 2267 O O . ALA B 1 117 ? 3.893 38.329 27.397 1.00 18.54 114 ALA B O 1
ATOM 2269 N N . LYS B 1 118 ? 2.435 36.669 26.963 1.00 19.34 115 LYS B N 1
ATOM 2270 C CA . LYS B 1 118 ? 3.402 35.632 27.327 1.00 19.74 115 LYS B CA 1
ATOM 2271 C C . LYS B 1 118 ? 4.592 35.530 26.349 1.00 19.98 115 LYS B C 1
ATOM 2272 O O . LYS B 1 118 ? 5.733 35.326 26.774 1.00 19.66 115 LYS B O 1
ATOM 2278 N N . LEU B 1 119 ? 4.341 35.666 25.050 1.00 19.68 116 LEU B N 1
ATOM 2279 C CA . LEU B 1 119 ? 5.455 35.702 24.083 1.00 20.43 116 LEU B CA 1
ATOM 2280 C C . LEU B 1 119 ? 6.373 36.901 24.324 1.00 20.25 116 LEU B C 1
ATOM 2281 O O . LEU B 1 119 ? 7.597 36.789 24.162 1.00 20.16 116 LEU B O 1
ATOM 2286 N N . ALA B 1 120 ? 5.788 38.039 24.716 1.00 19.43 117 ALA B N 1
ATOM 2287 C CA . ALA B 1 120 ? 6.587 39.219 25.098 1.00 18.90 117 ALA B CA 1
ATOM 2288 C C . ALA B 1 120 ? 7.491 38.946 26.293 1.00 19.33 117 ALA B C 1
ATOM 2289 O O . ALA B 1 120 ? 8.651 39.354 26.290 1.00 18.26 117 ALA B O 1
ATOM 2291 N N A LEU B 1 121 ? 6.947 38.275 27.314 0.50 19.16 118 LEU B N 1
ATOM 2292 N N B LEU B 1 121 ? 6.959 38.260 27.308 0.50 19.32 118 LEU B N 1
ATOM 2293 C CA A LEU B 1 121 ? 7.726 37.833 28.472 0.50 19.56 118 LEU B CA 1
ATOM 2294 C CA B LEU B 1 121 ? 7.750 37.853 28.472 0.50 19.90 118 LEU B CA 1
ATOM 2295 C C A LEU B 1 121 ? 8.908 36.974 28.049 0.50 19.02 118 LEU B C 1
ATOM 2296 C C B LEU B 1 121 ? 8.904 36.936 28.098 0.50 19.26 118 LEU B C 1
ATOM 2297 O O A LEU B 1 121 ? 10.052 37.193 28.469 0.50 19.06 118 LEU B O 1
ATOM 2298 O O B LEU B 1 121 ? 10.026 37.079 28.602 0.50 19.58 118 LEU B O 1
ATOM 2307 N N . PHE B 1 122 ? 8.632 35.979 27.223 1.00 18.79 119 PHE B N 1
ATOM 2308 C CA . PHE B 1 122 ? 9.676 35.104 26.741 1.00 18.06 119 PHE B CA 1
ATOM 2309 C C . PHE B 1 122 ? 10.734 35.929 25.998 1.00 18.22 119 PHE B C 1
ATOM 2310 O O . PHE B 1 122 ? 11.939 35.765 26.225 1.00 18.71 119 PHE B O 1
ATOM 2318 N N . SER B 1 123 ? 10.283 36.811 25.112 1.00 17.79 120 SER B N 1
ATOM 2319 C CA . SER B 1 123 ? 11.185 37.571 24.227 1.00 18.24 120 SER B CA 1
ATOM 2320 C C . SER B 1 123 ? 12.154 38.496 24.985 1.00 18.76 120 SER B C 1
ATOM 2321 O O . SER B 1 123 ? 13.262 38.798 24.486 1.00 18.11 120 SER B O 1
ATOM 2324 N N . GLU B 1 124 ? 11.749 38.941 26.177 1.00 18.94 121 GLU B N 1
ATOM 2325 C CA . GLU B 1 124 ? 12.572 39.815 27.015 1.00 19.89 121 GLU B CA 1
ATOM 2326 C C . GLU B 1 124 ? 13.905 39.199 27.398 1.00 19.60 121 GLU B C 1
ATOM 2327 O O . GLU B 1 124 ? 14.827 39.925 27.749 1.00 19.63 121 GLU B O 1
ATOM 2333 N N . GLY B 1 125 ? 13.988 37.871 27.312 1.00 19.06 122 GLY B N 1
ATOM 2334 C CA . GLY B 1 125 ? 15.206 37.121 27.609 1.00 20.15 122 GLY B CA 1
ATOM 2335 C C . GLY B 1 125 ? 16.215 37.017 26.461 1.00 20.23 122 GLY B C 1
ATOM 2336 O O . GLY B 1 125 ? 17.266 36.421 26.641 1.00 20.96 122 GLY B O 1
ATOM 2337 N N . PHE B 1 126 ? 15.902 37.596 25.294 1.00 18.95 123 PHE B N 1
ATOM 2338 C CA . PHE B 1 126 ? 16.723 37.449 24.076 1.00 18.89 123 PHE B CA 1
ATOM 2339 C C . PHE B 1 126 ? 16.833 38.795 23.381 1.00 18.62 123 PHE B C 1
ATOM 2340 O O . PHE B 1 126 ? 15.974 39.662 23.606 1.00 17.93 123 PHE B O 1
ATOM 2348 N N . SER B 1 127 ? 17.889 38.992 22.579 1.00 17.49 124 SER B N 1
ATOM 2349 C CA . SER B 1 127 ? 17.981 40.200 21.741 1.00 17.08 124 SER B CA 1
ATOM 2350 C C . SER B 1 127 ? 17.010 40.024 20.571 1.00 17.23 124 SER B C 1
ATOM 2351 O O . SER B 1 127 ? 16.635 38.893 20.239 1.00 16.14 124 SER B O 1
ATOM 2354 N N . SER B 1 128 ? 16.603 41.124 19.936 1.00 17.07 125 SER B N 1
ATOM 2355 C CA . SER B 1 128 ? 15.758 41.010 18.770 1.00 17.59 125 SER B CA 1
ATOM 2356 C C . SER B 1 128 ? 16.539 40.298 17.654 1.00 18.17 125 SER B C 1
ATOM 2357 O O . SER B 1 128 ? 15.924 39.631 16.831 1.00 18.74 125 SER B O 1
ATOM 2360 N N . VAL B 1 129 ? 17.870 40.461 17.613 1.00 17.71 126 VAL B N 1
ATOM 2361 C CA . VAL B 1 129 ? 18.712 39.765 16.611 1.00 18.39 126 VAL B CA 1
ATOM 2362 C C . VAL B 1 129 ? 18.589 38.231 16.734 1.00 17.74 126 VAL B C 1
ATOM 2363 O O . VAL B 1 129 ? 18.355 37.509 15.750 1.00 17.90 126 VAL B O 1
ATOM 2367 N N . GLU B 1 130 ? 18.707 37.722 17.952 1.00 17.36 127 GLU B N 1
ATOM 2368 C CA . GLU B 1 130 ? 18.507 36.292 18.203 1.00 17.77 127 GLU B CA 1
ATOM 2369 C C . GLU B 1 130 ? 17.121 35.823 17.785 1.00 17.91 127 GLU B C 1
ATOM 2370 O O . GLU B 1 130 ? 16.982 34.759 17.152 1.00 18.34 127 GLU B O 1
ATOM 2376 N N . LEU B 1 131 ? 16.084 36.566 18.177 1.00 16.87 128 LEU B N 1
ATOM 2377 C CA . LEU B 1 131 ? 14.728 36.150 17.780 1.00 17.61 128 LEU B CA 1
ATOM 2378 C C . LEU B 1 131 ? 14.505 36.200 16.272 1.00 18.08 128 LEU B C 1
ATOM 2379 O O . LEU B 1 131 ? 13.792 35.353 15.716 1.00 17.54 128 LEU B O 1
ATOM 2384 N N . THR B 1 132 ? 15.096 37.201 15.616 1.00 18.07 129 THR B N 1
ATOM 2385 C CA . THR B 1 132 ? 14.958 37.295 14.188 1.00 19.41 129 THR B CA 1
ATOM 2386 C C . THR B 1 132 ? 15.662 36.113 13.506 1.00 18.86 129 THR B C 1
ATOM 2387 O O . THR B 1 132 ? 15.142 35.573 12.535 1.00 18.86 129 THR B O 1
ATOM 2391 N N . ALA B 1 133 ? 16.841 35.732 14.012 1.00 18.39 130 ALA B N 1
ATOM 2392 C CA . ALA B 1 133 ? 17.554 34.553 13.519 1.00 18.67 130 ALA B CA 1
ATOM 2393 C C . ALA B 1 133 ? 16.699 33.288 13.724 1.00 19.30 130 ALA B C 1
ATOM 2394 O O . ALA B 1 133 ? 16.586 32.446 12.807 1.00 19.68 130 ALA B O 1
ATOM 2396 N N . TYR B 1 134 ? 16.081 33.148 14.898 1.00 17.46 131 TYR B N 1
ATOM 2397 C CA . TYR B 1 134 ? 15.168 32.042 15.104 1.00 17.65 131 TYR B CA 1
ATOM 2398 C C . TYR B 1 134 ? 14.064 31.999 14.016 1.00 17.52 131 TYR B C 1
ATOM 2399 O O . TYR B 1 134 ? 13.828 30.969 13.381 1.00 17.38 131 TYR B O 1
ATOM 2408 N N . HIS B 1 135 ? 13.390 33.117 13.794 1.00 17.91 132 HIS B N 1
ATOM 2409 C CA . HIS B 1 135 ? 12.332 33.146 12.791 1.00 17.76 132 HIS B CA 1
ATOM 2410 C C . HIS B 1 135 ? 12.849 32.756 11.390 1.00 19.00 132 HIS B C 1
ATOM 2411 O O . HIS B 1 135 ? 12.226 31.933 10.676 1.00 18.71 132 HIS B O 1
ATOM 2418 N N . LYS B 1 136 ? 13.967 33.356 10.988 1.00 18.79 133 LYS B N 1
ATOM 2419 C CA . LYS B 1 136 ? 14.525 33.145 9.656 1.00 18.67 133 LYS B CA 1
ATOM 2420 C C . LYS B 1 136 ? 14.866 31.668 9.457 1.00 18.94 133 LYS B C 1
ATOM 2421 O O . LYS B 1 136 ? 14.475 31.044 8.447 1.00 18.63 133 LYS B O 1
ATOM 2427 N N . VAL B 1 137 ? 15.567 31.099 10.431 1.00 18.46 134 VAL B N 1
ATOM 2428 C CA . VAL B 1 137 ? 15.960 29.689 10.352 1.00 18.28 134 VAL B CA 1
ATOM 2429 C C . VAL B 1 137 ? 14.740 28.746 10.421 1.00 18.25 134 VAL B C 1
ATOM 2430 O O . VAL B 1 137 ? 14.663 27.791 9.659 1.00 17.85 134 VAL B O 1
ATOM 2434 N N . GLN B 1 138 ? 13.805 29.020 11.336 1.00 18.20 135 GLN B N 1
ATOM 2435 C CA . GLN B 1 138 ? 12.569 28.245 11.437 1.00 18.76 135 GLN B CA 1
ATOM 2436 C C . GLN B 1 138 ? 11.842 28.140 10.099 1.00 18.94 135 GLN B C 1
ATOM 2437 O O . GLN B 1 138 ? 11.472 27.038 9.674 1.00 19.16 135 GLN B O 1
ATOM 2443 N N . LEU B 1 139 ? 11.604 29.288 9.461 1.00 19.09 136 LEU B N 1
ATOM 2444 C CA . LEU B 1 139 ? 10.936 29.307 8.154 1.00 19.30 136 LEU B CA 1
ATOM 2445 C C . LEU B 1 139 ? 11.751 28.665 7.032 1.00 18.68 136 LEU B C 1
ATOM 2446 O O . LEU B 1 139 ? 11.193 27.972 6.160 1.00 17.69 136 LEU B O 1
ATOM 2451 N N . ALA B 1 140 ? 13.065 28.908 7.046 1.00 17.77 137 ALA B N 1
ATOM 2452 C CA . ALA B 1 140 ? 13.970 28.306 6.050 1.00 17.79 137 ALA B CA 1
ATOM 2453 C C . ALA B 1 140 ? 14.022 26.782 6.173 1.00 16.70 137 ALA B C 1
ATOM 2454 O O . ALA B 1 140 ? 13.968 26.070 5.161 1.00 16.99 137 ALA B O 1
ATOM 2456 N N . LEU B 1 141 ? 14.070 26.268 7.401 1.00 16.88 138 LEU B N 1
ATOM 2457 C CA . LEU B 1 141 ? 13.978 24.823 7.627 1.00 16.86 138 LEU B CA 1
ATOM 2458 C C . LEU B 1 141 ? 12.657 24.236 7.152 1.00 17.54 138 LEU B C 1
ATOM 2459 O O . LEU B 1 141 ? 12.641 23.146 6.625 1.00 18.15 138 LEU B O 1
ATOM 2464 N N . THR B 1 142 ? 11.549 24.920 7.432 1.00 17.95 139 THR B N 1
ATOM 2465 C CA . THR B 1 142 ? 10.226 24.438 6.980 1.00 18.60 139 THR B CA 1
ATOM 2466 C C . THR B 1 142 ? 10.256 24.231 5.460 1.00 18.80 139 THR B C 1
ATOM 2467 O O . THR B 1 142 ? 9.859 23.176 4.960 1.00 19.46 139 THR B O 1
ATOM 2471 N N A ARG B 1 143 ? 10.744 25.249 4.761 0.60 18.75 140 ARG B N 1
ATOM 2472 N N B ARG B 1 143 ? 10.749 25.234 4.739 0.40 18.90 140 ARG B N 1
ATOM 2473 C CA A ARG B 1 143 ? 10.953 25.260 3.317 0.60 19.50 140 ARG B CA 1
ATOM 2474 C CA B ARG B 1 143 ? 10.881 25.174 3.283 0.40 19.46 140 ARG B CA 1
ATOM 2475 C C A ARG B 1 143 ? 11.870 24.107 2.892 0.60 18.83 140 ARG B C 1
ATOM 2476 C C B ARG B 1 143 ? 11.900 24.114 2.833 0.40 18.89 140 ARG B C 1
ATOM 2477 O O A ARG B 1 143 ? 11.540 23.312 2.013 0.60 18.47 140 ARG B O 1
ATOM 2478 O O B ARG B 1 143 ? 11.669 23.392 1.859 0.40 18.59 140 ARG B O 1
ATOM 2493 N N . PHE B 1 144 ? 13.032 24.025 3.535 1.00 18.68 141 PHE B N 1
ATOM 2494 C CA . PHE B 1 144 ? 14.060 23.056 3.196 1.00 17.81 141 PHE B CA 1
ATOM 2495 C C . PHE B 1 144 ? 13.538 21.607 3.263 1.00 17.85 141 PHE B C 1
ATOM 2496 O O . PHE B 1 144 ? 13.754 20.824 2.353 1.00 16.51 141 PHE B O 1
ATOM 2504 N N . PHE B 1 145 ? 12.872 21.253 4.371 1.00 18.07 142 PHE B N 1
ATOM 2505 C CA . PHE B 1 145 ? 12.315 19.906 4.491 1.00 18.33 142 PHE B CA 1
ATOM 2506 C C . PHE B 1 145 ? 11.141 19.655 3.508 1.00 18.88 142 PHE B C 1
ATOM 2507 O O . PHE B 1 145 ? 11.002 18.557 2.965 1.00 18.30 142 PHE B O 1
ATOM 2515 N N . ALA B 1 146 ? 10.322 20.678 3.270 1.00 18.55 143 ALA B N 1
ATOM 2516 C CA . ALA B 1 146 ? 9.265 20.560 2.272 1.00 19.11 143 ALA B CA 1
ATOM 2517 C C . ALA B 1 146 ? 9.862 20.208 0.925 1.00 19.96 143 ALA B C 1
ATOM 2518 O O . ALA B 1 146 ? 9.345 19.306 0.226 1.00 19.99 143 ALA B O 1
ATOM 2520 N N . ASP B 1 147 ? 10.939 20.900 0.550 1.00 20.23 144 ASP B N 1
ATOM 2521 C CA . ASP B 1 147 ? 11.581 20.653 -0.734 1.00 22.41 144 ASP B CA 1
ATOM 2522 C C . ASP B 1 147 ? 12.179 19.243 -0.814 1.00 22.68 144 ASP B C 1
ATOM 2523 O O . ASP B 1 147 ? 12.069 18.568 -1.861 1.00 22.63 144 ASP B O 1
ATOM 2528 N N . LEU B 1 148 ? 12.817 18.798 0.269 1.00 22.72 145 LEU B N 1
ATOM 2529 C CA . LEU B 1 148 ? 13.348 17.429 0.316 1.00 23.34 145 LEU B CA 1
ATOM 2530 C C . LEU B 1 148 ? 12.247 16.412 0.148 1.00 23.98 145 LEU B C 1
ATOM 2531 O O . LEU B 1 148 ? 12.439 15.404 -0.536 1.00 24.14 145 LEU B O 1
ATOM 2536 N N . ALA B 1 149 ? 11.111 16.655 0.802 1.00 25.46 146 ALA B N 1
ATOM 2537 C CA . ALA B 1 149 ? 9.976 15.733 0.752 1.00 28.54 146 ALA B CA 1
ATOM 2538 C C . ALA B 1 149 ? 9.347 15.662 -0.660 1.00 31.32 146 ALA B C 1
ATOM 2539 O O . ALA B 1 149 ? 8.917 14.589 -1.085 1.00 31.56 146 ALA B O 1
ATOM 2541 N N . LYS B 1 150 ? 9.315 16.794 -1.363 1.00 34.10 147 LYS B N 1
ATOM 2542 C CA . LYS B 1 150 ? 8.827 16.854 -2.749 1.00 38.83 147 LYS B CA 1
ATOM 2543 C C . LYS B 1 150 ? 9.832 16.312 -3.783 1.00 40.26 147 LYS B C 1
ATOM 2544 O O . LYS B 1 150 ? 9.413 15.890 -4.848 1.00 42.14 147 LYS B O 1
ATOM 2550 N N . GLU B 1 151 ? 11.132 16.296 -3.455 1.00 42.98 148 GLU B N 1
ATOM 2551 C CA . GLU B 1 151 ? 12.237 16.127 -4.437 1.00 45.20 148 GLU B CA 1
ATOM 2552 C C . GLU B 1 151 ? 13.286 15.026 -4.188 1.00 46.23 148 GLU B C 1
ATOM 2553 O O . GLU B 1 151 ? 13.995 14.640 -5.132 1.00 46.72 148 GLU B O 1
ATOM 2559 N N . ALA B 1 152 ? 13.452 14.563 -2.943 1.00 46.80 149 ALA B N 1
ATOM 2560 C CA . ALA B 1 152 ? 14.645 13.739 -2.611 1.00 46.87 149 ALA B CA 1
ATOM 2561 C C . ALA B 1 152 ? 14.357 12.270 -2.305 1.00 47.02 149 ALA B C 1
ATOM 2562 O O . ALA B 1 152 ? 13.224 11.822 -2.445 1.00 47.10 149 ALA B O 1
#

B-factor: mean 24.04, std 8.87, range [12.38, 130.63]

Solvent-accessible surface area: 16619 Å² total

InterPro domains:
  IPR000835 MarR-type HTH domain [PF12802] (34-92)
  IPR000835 MarR-type HTH domain [PS50995] (5-140)
  IPR000835 MarR-type HTH domain [SM00347] (28-128)
  IPR036388 Winged helix-like DNA-binding domain superfamily [G3DSA:1.10.10.10] (1-149)
  IPR036390 Winged helix DNA-binding domain superfamily [SSF46785] (7-143)
  IPR039422 Transcription regulators MarR/SlyA-like [PTHR33164] (15-144)

Secondary structure (DSSP, 8-state):
----HHHHHHHHHHHTHHHHHHHHHHHHHHHHHHTT--HHHHHHHHHHHHSTTEEHHHHHHHH--HHHHHHHHHHHHHTTSEEEE--SSSTTS-EEEE-HHHHHHHHHHHHH--HHHHHHTTS-HHHHHHHHHHHHHHHHHHHHHHHH-/---HHHHHHHHHHHTHHHHHHHHHHHHHHHHHHTT--HHHHHHHHHHHHSTT-BHHHHHHHH--HHHHHHHHHHHHHTTSEEEE--SSSTTS-EEEE-HHHHHHHHHHHHH--HHHHHHTTS-HHHHHHHHHHHHHHHHHHHHHHHH-

Foldseek 3Di:
DPVPPVVVVVVVVVVCPVVVVVVVQVVLQVLLVVLPDHSLLLLLLVLCVVPPFQFLVRSCVVSPDSVSSVVSVVVCVVVVQKDWDADVVDRVRITMHGDPSVVVSNVSSVVVCVVVVVVCVVDDVVVVVVVVVVVVVVVVVVVCVVVPD/DVPPVVVVVVVVVVCVVVVVVVVQVVLQVLLVVLPDHSLLLLLLVLCVVPPFQFLVRSCVVSPDSVSSVVSVVVCVVVVQKDWDADVVDRVRITMHGDPSVVVSNVSSVVVCVVVVVVCVVDDVVVVVVVVVVVVVVVVVVVCVVVPD

Nearest PDB structures (foldseek):
  3bj6-assembly1_B  TM=1.000E+00  e=6.378E-24  Ruegeria pomeroyi DSS-3
  3gfj-assembly1_A-2  TM=8.363E-01  e=1.164E-05  Sulfurisphaera tokodaii
  2yr2-assembly1_A  TM=8.110E-01  e=1.164E-05  Sulfurisphaera tokodaii
  3gfm-assembly1_A-2  TM=8.328E-01  e=1.608E-05  Sulfurisphaera tokodaii
  3gfl-assembly1_A-2  TM=8.289E-01  e=2.083E-05  Sulfurisphaera tokodaii

Organism: Ruegeria pomeroyi (strain ATCC 700808 / DSM 15171 / DSS-3) (NCBI:txid246200)